Protein AF-A0A7X7QMJ2-F1 (afdb_monomer_lite)

pLDDT: mean 86.1, std 16.19, range [27.64, 98.38]

Radius of gyration: 21.45 Å; chains: 1; bounding box: 55×34×64 Å

Secondary structure (DSSP, 8-state):
---HHHHGGGGG--SS--HHHHHHHHHHHHHHHHHHHHHHHHHHHHS-SPPP-TT----HHHHHHHHHHS-HHHHHHHHHHHHHHHSSSGGGS-HHHHTTSS---TT-----SSHHHHHTTS-TTTTT-----GGGHHHHHHHHHS---TT-SSS--HHHHHHHHHHHHHHHTTSS--EEEETT-TTSHHHHHHHHHHHHHHTS--EEEEEES-HHHHHHHHHT--TT-TTTHHHHHHHHHHSPPEEEEE--TTS-----SS-EEEEE--S-BTSTTB-SHHHHHHHHHHHHHHEEEEEEEEEE--S-GGGHHHHHHHHHHHHHTT-EEEEETTEEEEE-

Foldseek 3Di:
DPPCPPFVVLLPDDLDDDPVLVVVLVVLQVVQQVQVVVLVVVLPVPVDDDDDDAPDDCDPVNLVSQCVRPNLLVLLQSQLVSCCSRPPHNLQQAVLSVVNPPDPQQQDPPNQSGLSSVLNQAFPVCHPDRHDDPVCNLLVRLCSNDTPAPDPAPPPCVVVLVVLLVLLLVCLPVPDAAEEEEQDQQLNRHQLVSQLSSCVSNVHGHAAEYEHQRSSSLSNNQVLDNSRCPPRSVSSVVSNVNGDDYHYGNDQLLDGPDPAFQNHQEYEYEQPQQHSNQQDPSSLLSNLVSVNRRHHQNGKYKYAYPRCPVRLVRLVVSQVSLVVVVWDWDDGSGIIITHD

Sequence (340 aa):
MVNRTHTMQLCQCDLTASAGRDAAVAAILDGHNRRWGARLDGFRAYAGAPWWSPGLIVTPELRGRYECWLPVAEFCADLARLGRAFLPAPSWVPRRLRSGAGEPSAGSSAAPLSLPDLWARLPTCLAARVAFGEADLPALFAALADPPRFGTDSARYEAQRAALAALCRGAAGRGRRLTLVDLACGVGLGTYEAAVTAAAAIGAPPRVLGLTLEPLEAWMASRCCLPHDPGREPRLRRLAAQAPPVDFLAADVRHLPLALANAVDVILCNGLVGGDHLRRQDDLAAVLREARRLLVPGGALLVANRFHDGCRAAVERFADLARSAGWHVDGTWHDLRLTP

Structure (mmCIF, N/CA/C/O backbone):
data_AF-A0A7X7QMJ2-F1
#
_entry.id   AF-A0A7X7QMJ2-F1
#
loop_
_atom_site.group_PDB
_atom_site.id
_atom_site.type_symbol
_atom_site.label_atom_id
_atom_site.label_alt_id
_atom_site.label_comp_id
_atom_site.label_asym_id
_atom_site.label_entity_id
_atom_site.label_seq_id
_atom_site.pdbx_PDB_ins_code
_atom_site.Cartn_x
_atom_site.Cartn_y
_atom_site.Cartn_z
_atom_site.occupancy
_atom_site.B_iso_or_equiv
_atom_site.auth_seq_id
_atom_site.auth_comp_id
_atom_site.auth_asym_id
_atom_site.auth_atom_id
_atom_site.pdbx_PDB_model_num
ATOM 1 N N . MET A 1 1 ? -5.366 -16.615 21.624 1.00 29.95 1 MET A N 1
ATOM 2 C CA . MET A 1 1 ? -3.899 -16.491 21.471 1.00 29.95 1 MET A CA 1
ATOM 3 C C . MET A 1 1 ? -3.566 -16.783 20.019 1.00 29.95 1 MET A C 1
ATOM 5 O O . MET A 1 1 ? -3.887 -17.865 19.556 1.00 29.95 1 MET A O 1
ATOM 9 N N . VAL A 1 2 ? -3.028 -15.810 19.279 1.00 34.31 2 VAL A N 1
ATOM 10 C CA . VAL A 1 2 ? -2.518 -16.050 17.916 1.00 34.31 2 VAL A CA 1
ATOM 11 C C . VAL A 1 2 ? -1.278 -16.930 18.048 1.00 34.31 2 VAL A C 1
ATOM 13 O O . VAL A 1 2 ? -0.472 -16.689 18.947 1.00 34.31 2 VAL A O 1
ATOM 16 N N . ASN A 1 3 ? -1.142 -17.944 17.196 1.00 27.64 3 ASN A N 1
ATOM 17 C CA . ASN A 1 3 ? 0.043 -18.794 17.137 1.00 27.64 3 ASN A CA 1
ATOM 18 C C . ASN A 1 3 ? 1.240 -17.911 16.723 1.00 27.64 3 ASN A C 1
ATOM 20 O O . ASN A 1 3 ? 1.450 -17.628 15.545 1.00 27.64 3 ASN A O 1
ATOM 24 N N . ARG A 1 4 ? 1.945 -17.355 17.718 1.00 34.19 4 ARG A N 1
ATOM 25 C CA . ARG A 1 4 ? 2.967 -16.301 17.564 1.00 34.19 4 ARG A CA 1
ATOM 26 C C . ARG A 1 4 ? 4.178 -16.749 16.740 1.00 34.19 4 ARG A C 1
ATOM 28 O O . ARG A 1 4 ? 4.947 -15.907 16.296 1.00 34.19 4 ARG A O 1
ATOM 35 N N . THR A 1 5 ? 4.348 -18.046 16.520 1.00 34.28 5 THR A N 1
ATOM 36 C CA . THR A 1 5 ? 5.612 -18.644 16.083 1.00 34.28 5 THR A CA 1
ATOM 37 C C . THR A 1 5 ? 5.852 -18.664 14.578 1.00 34.28 5 THR A C 1
ATOM 39 O O . THR A 1 5 ? 6.988 -18.883 14.193 1.00 34.28 5 THR A O 1
ATOM 42 N N . HIS A 1 6 ? 4.860 -18.427 13.712 1.00 34.38 6 HIS A N 1
ATOM 43 C CA . HIS A 1 6 ? 5.107 -18.384 12.254 1.00 34.38 6 HIS A CA 1
ATOM 44 C C . HIS A 1 6 ? 4.829 -17.022 11.617 1.00 34.38 6 HIS A C 1
ATOM 46 O O . HIS A 1 6 ? 5.536 -16.625 10.697 1.00 34.38 6 HIS A O 1
ATOM 52 N N . THR A 1 7 ? 3.867 -16.254 12.133 1.00 37.03 7 THR A N 1
ATOM 53 C CA . THR A 1 7 ? 3.484 -14.980 11.506 1.00 37.03 7 THR A CA 1
ATOM 54 C C . THR A 1 7 ? 4.297 -13.784 12.018 1.00 37.03 7 THR A C 1
ATOM 56 O O . THR A 1 7 ? 4.591 -12.881 11.241 1.00 37.03 7 THR A O 1
ATOM 59 N N . MET A 1 8 ? 4.732 -13.776 13.290 1.00 37.22 8 MET A N 1
ATOM 60 C CA . MET A 1 8 ? 5.600 -12.698 13.808 1.00 37.22 8 MET A CA 1
ATOM 61 C C . MET A 1 8 ? 7.064 -12.835 13.375 1.00 37.22 8 MET A C 1
ATOM 63 O O . MET A 1 8 ? 7.781 -11.838 13.342 1.00 37.22 8 MET A O 1
ATOM 67 N N . GLN A 1 9 ? 7.505 -14.041 13.005 1.00 39.59 9 GLN A N 1
ATOM 68 C CA . GLN A 1 9 ? 8.890 -14.287 12.593 1.00 39.59 9 GLN A CA 1
ATOM 69 C C . GLN A 1 9 ? 9.249 -13.575 11.273 1.00 39.59 9 GLN A C 1
ATOM 71 O O . GLN A 1 9 ? 10.412 -13.276 11.029 1.00 39.59 9 GLN A O 1
ATOM 76 N N . LEU A 1 10 ? 8.249 -13.226 10.454 1.00 44.97 10 LEU A N 1
ATOM 77 C CA . LEU A 1 10 ? 8.438 -12.585 9.148 1.00 44.97 10 LEU A CA 1
ATOM 78 C C . LEU A 1 10 ? 8.818 -11.093 9.238 1.00 44.97 10 LEU A C 1
ATOM 80 O O . LEU A 1 10 ? 9.506 -10.595 8.354 1.00 44.97 10 LEU A O 1
ATOM 84 N N . CYS A 1 11 ? 8.433 -10.372 10.299 1.00 48.09 11 CYS A N 1
ATOM 85 C CA . CYS A 1 11 ? 8.725 -8.930 10.425 1.00 48.09 11 CYS A CA 1
ATOM 86 C C . CYS A 1 11 ? 10.125 -8.632 10.999 1.00 48.09 11 CYS A C 1
ATOM 88 O O . CYS A 1 11 ? 10.571 -7.484 11.009 1.00 48.09 11 CYS A O 1
ATOM 90 N N . GLN A 1 12 ? 10.837 -9.659 11.473 1.00 48.22 12 GLN A N 1
ATOM 91 C CA . GLN A 1 12 ? 12.181 -9.524 12.044 1.00 48.22 12 GLN A CA 1
ATOM 92 C C . GLN A 1 12 ? 13.305 -9.794 11.038 1.00 48.22 12 GLN A C 1
ATOM 94 O O . GLN A 1 12 ? 14.458 -9.542 11.365 1.00 48.22 12 GLN A O 1
ATOM 99 N N . CYS A 1 13 ? 13.006 -10.239 9.813 1.00 56.41 13 CYS A N 1
ATOM 100 C CA . CYS A 1 13 ? 14.036 -10.409 8.791 1.00 56.41 13 CYS A CA 1
ATOM 101 C C . CYS A 1 13 ? 14.656 -9.054 8.423 1.00 56.41 13 CYS A C 1
ATOM 103 O O . CYS A 1 13 ? 13.966 -8.160 7.925 1.00 56.41 13 CYS A O 1
ATOM 105 N N . ASP A 1 14 ? 15.958 -8.903 8.651 1.00 65.38 14 ASP A N 1
ATOM 106 C CA . ASP A 1 14 ? 16.719 -7.860 7.978 1.00 65.38 14 ASP A CA 1
ATOM 107 C C . ASP A 1 14 ? 16.865 -8.246 6.504 1.00 65.38 14 ASP A C 1
ATOM 109 O O . ASP A 1 14 ? 17.200 -9.383 6.171 1.00 65.38 14 ASP A O 1
ATOM 113 N N . LEU A 1 15 ? 16.617 -7.292 5.602 1.00 68.88 15 LEU A N 1
ATOM 114 C CA . LEU A 1 15 ? 16.931 -7.449 4.175 1.00 68.88 15 LEU A CA 1
ATOM 115 C C . LEU A 1 15 ? 18.454 -7.432 3.919 1.00 68.88 15 LEU A C 1
ATOM 117 O O . LEU A 1 15 ? 18.885 -7.411 2.769 1.00 68.88 15 LEU A O 1
ATOM 121 N N . THR A 1 16 ? 19.271 -7.435 4.978 1.00 55.97 16 THR A N 1
ATOM 122 C CA . THR A 1 16 ? 20.725 -7.541 4.908 1.00 55.97 16 THR A CA 1
ATOM 123 C C . THR A 1 16 ? 21.145 -9.012 4.883 1.00 55.97 16 THR A C 1
ATOM 125 O O . THR A 1 16 ? 20.926 -9.743 5.844 1.00 55.97 16 THR A O 1
ATOM 128 N N . ALA A 1 17 ? 21.706 -9.395 3.736 1.00 49.88 17 ALA A N 1
ATOM 129 C CA . ALA A 1 17 ? 22.586 -10.517 3.408 1.00 49.88 17 ALA A CA 1
ATOM 130 C C . ALA A 1 17 ? 22.824 -11.646 4.438 1.00 49.88 17 ALA A C 1
ATOM 132 O O . ALA A 1 17 ? 23.231 -11.436 5.580 1.00 49.88 17 ALA A O 1
ATOM 133 N N . SER A 1 18 ? 22.695 -12.883 3.950 1.00 51.91 18 SER A N 1
ATOM 134 C CA . SER A 1 18 ? 23.223 -14.093 4.588 1.00 51.91 18 SER A CA 1
ATOM 135 C C . SER A 1 18 ? 24.187 -14.743 3.596 1.00 51.91 18 SER A C 1
ATOM 137 O O . SER A 1 18 ? 23.748 -15.062 2.492 1.00 51.91 18 SER A O 1
ATOM 139 N N . ALA A 1 19 ? 25.434 -15.011 3.992 1.00 50.09 19 ALA A N 1
ATOM 140 C CA . ALA A 1 19 ? 26.573 -15.295 3.100 1.00 50.09 19 ALA A CA 1
ATOM 141 C C . ALA A 1 19 ? 26.330 -16.250 1.900 1.00 50.09 19 ALA A C 1
ATOM 143 O O . ALA A 1 19 ? 26.916 -16.064 0.838 1.00 50.09 19 ALA A O 1
ATOM 144 N N . GLY A 1 20 ? 25.473 -17.275 2.022 1.00 56.75 20 GLY A N 1
ATOM 145 C CA . GLY A 1 20 ? 25.148 -18.197 0.915 1.00 56.75 20 GLY A CA 1
ATOM 146 C C . GLY A 1 20 ? 24.066 -17.701 -0.059 1.00 56.75 20 GLY A C 1
ATOM 147 O O . GLY A 1 20 ? 24.037 -18.105 -1.220 1.00 56.75 20 GLY A O 1
ATOM 148 N N . ARG A 1 21 ? 23.179 -16.810 0.395 1.00 68.00 21 ARG A N 1
ATOM 149 C CA . ARG A 1 21 ? 22.173 -16.128 -0.437 1.00 68.00 21 ARG A CA 1
ATOM 150 C C . ARG A 1 21 ? 22.840 -15.109 -1.363 1.00 68.00 21 ARG A C 1
ATOM 152 O O . ARG A 1 21 ? 22.380 -14.912 -2.485 1.00 68.00 21 ARG A O 1
ATOM 159 N N . ASP A 1 22 ? 23.952 -14.538 -0.918 1.00 79.75 22 ASP A N 1
ATOM 160 C CA . ASP A 1 22 ? 24.592 -13.396 -1.565 1.00 79.75 22 ASP A CA 1
ATOM 161 C C . ASP A 1 22 ? 25.198 -13.774 -2.927 1.00 79.75 22 ASP A C 1
ATOM 163 O O . ASP A 1 22 ? 24.930 -13.105 -3.919 1.00 79.75 22 ASP A O 1
ATOM 167 N N . ALA A 1 23 ? 25.881 -14.921 -3.043 1.00 85.56 23 ALA A N 1
ATOM 168 C CA . ALA A 1 23 ? 26.455 -15.369 -4.321 1.00 85.56 23 ALA A CA 1
ATOM 169 C C . ALA A 1 23 ? 25.391 -15.693 -5.393 1.00 85.56 23 ALA A C 1
ATOM 171 O O . ALA A 1 23 ? 25.576 -15.405 -6.578 1.00 85.56 23 ALA A O 1
ATOM 172 N N . ALA A 1 24 ? 24.261 -16.286 -4.991 1.00 88.75 24 ALA A N 1
ATOM 173 C CA . ALA A 1 24 ? 23.164 -16.591 -5.910 1.00 88.75 24 ALA A CA 1
ATOM 174 C C . ALA A 1 24 ? 22.447 -15.316 -6.381 1.00 88.75 24 ALA A C 1
ATOM 176 O O . ALA A 1 24 ? 22.107 -15.198 -7.561 1.00 88.75 24 ALA A O 1
ATOM 177 N N . VAL A 1 25 ? 22.240 -14.357 -5.471 1.00 92.25 25 VAL A N 1
ATOM 178 C CA . VAL A 1 25 ? 21.696 -13.035 -5.801 1.00 92.25 25 VAL A CA 1
ATOM 179 C C . VAL A 1 25 ? 22.634 -12.300 -6.757 1.00 92.25 25 VAL A C 1
ATOM 181 O O . VAL A 1 25 ? 22.162 -11.848 -7.801 1.00 92.25 25 VAL A O 1
ATOM 184 N N . ALA A 1 26 ? 23.939 -12.268 -6.470 1.00 93.50 26 ALA A N 1
ATOM 185 C CA . ALA A 1 26 ? 24.954 -11.639 -7.313 1.00 93.50 26 ALA A CA 1
ATOM 186 C C . ALA A 1 26 ? 24.935 -12.192 -8.746 1.00 93.50 26 ALA A C 1
ATOM 188 O O . ALA A 1 26 ? 24.825 -11.438 -9.709 1.00 93.50 26 ALA A O 1
ATOM 189 N N . ALA A 1 27 ? 24.926 -13.520 -8.913 1.00 94.94 27 ALA A N 1
ATOM 190 C CA . ALA A 1 27 ? 24.904 -14.143 -10.237 1.00 94.94 27 ALA A CA 1
ATOM 191 C C . ALA A 1 27 ? 23.629 -13.815 -11.044 1.00 94.94 27 ALA A C 1
ATOM 193 O O . ALA A 1 27 ? 23.691 -13.601 -12.260 1.00 94.94 27 ALA A O 1
ATOM 194 N N . ILE A 1 28 ? 22.462 -13.773 -10.386 1.00 96.19 28 ILE A N 1
ATOM 195 C CA . ILE A 1 28 ? 21.194 -13.397 -11.034 1.00 96.19 28 ILE A CA 1
ATOM 196 C C . ILE A 1 28 ? 21.208 -11.912 -11.411 1.00 96.19 28 ILE A C 1
ATOM 198 O O . ILE A 1 28 ? 20.783 -11.566 -12.516 1.00 96.19 28 ILE A O 1
ATOM 202 N N . LEU A 1 29 ? 21.709 -11.053 -10.522 1.00 96.62 29 LEU A N 1
ATOM 203 C CA . LEU A 1 29 ? 21.828 -9.615 -10.742 1.00 96.62 29 LEU A CA 1
ATOM 204 C C . LEU A 1 29 ? 22.768 -9.302 -11.911 1.00 96.62 29 LEU A C 1
ATOM 206 O O . LEU A 1 29 ? 22.399 -8.553 -12.812 1.00 96.62 29 LEU A O 1
ATOM 210 N N . ASP A 1 30 ? 23.930 -9.945 -11.961 1.00 97.44 30 ASP A N 1
ATOM 211 C CA . ASP A 1 30 ? 24.887 -9.826 -13.060 1.00 97.44 30 ASP A CA 1
ATOM 212 C C . ASP A 1 30 ? 24.279 -10.245 -14.402 1.00 97.44 30 ASP A C 1
ATOM 214 O O . ASP A 1 30 ? 24.452 -9.570 -15.422 1.00 97.44 30 ASP A O 1
ATOM 218 N N . GLY A 1 31 ? 23.541 -11.359 -14.413 1.00 97.88 31 GLY A N 1
ATOM 219 C CA . GLY A 1 31 ? 22.818 -11.824 -15.593 1.00 97.88 31 GLY A CA 1
ATOM 220 C C . GLY A 1 31 ? 21.765 -10.819 -16.067 1.00 97.88 31 GLY A C 1
ATOM 221 O O . GLY A 1 31 ? 21.700 -10.521 -17.262 1.00 97.88 31 GLY A O 1
ATOM 222 N N . HIS A 1 32 ? 20.983 -10.265 -15.134 1.00 97.81 32 HIS A N 1
ATOM 223 C CA . HIS A 1 32 ? 20.005 -9.211 -15.408 1.00 97.81 32 HIS A CA 1
ATOM 224 C C . HIS A 1 32 ? 20.684 -7.969 -16.004 1.00 97.81 32 HIS A C 1
ATOM 226 O O . HIS A 1 32 ? 20.328 -7.545 -17.105 1.00 97.81 32 HIS A O 1
ATOM 232 N N . ASN A 1 33 ? 21.704 -7.439 -15.326 1.00 98.38 33 ASN A N 1
ATOM 233 C CA . ASN A 1 33 ? 22.408 -6.221 -15.716 1.00 98.38 33 ASN A CA 1
ATOM 234 C C . ASN A 1 33 ? 23.041 -6.339 -17.106 1.00 98.38 33 ASN A C 1
ATOM 236 O O . ASN A 1 33 ? 22.880 -5.437 -17.926 1.00 98.38 33 ASN A O 1
ATOM 240 N N . ARG A 1 34 ? 23.713 -7.461 -17.412 1.00 98.25 34 ARG A N 1
ATOM 241 C CA . ARG A 1 34 ? 24.307 -7.682 -18.743 1.00 98.25 34 ARG A CA 1
ATOM 242 C C . ARG A 1 34 ? 23.251 -7.713 -19.843 1.00 98.25 34 ARG A C 1
ATOM 244 O O . ARG A 1 34 ? 23.406 -7.037 -20.858 1.00 98.25 34 ARG A O 1
ATOM 251 N N . ARG A 1 35 ? 22.175 -8.485 -19.649 1.00 97.75 35 ARG A N 1
ATOM 252 C CA . ARG A 1 35 ? 21.100 -8.628 -20.643 1.00 97.75 35 ARG A CA 1
ATOM 253 C C . ARG A 1 35 ? 20.435 -7.287 -20.927 1.00 97.75 35 ARG A C 1
ATOM 255 O O . ARG A 1 35 ? 20.271 -6.912 -22.086 1.00 97.75 35 ARG A O 1
ATOM 262 N N . TRP A 1 36 ? 20.025 -6.585 -19.877 1.00 98.19 36 TRP A N 1
ATOM 263 C CA . TRP A 1 36 ? 19.239 -5.369 -20.028 1.00 98.19 36 TRP A CA 1
ATOM 264 C C . TRP A 1 36 ? 20.080 -4.148 -20.381 1.00 98.19 36 TRP A C 1
ATOM 266 O O . TRP A 1 36 ? 19.607 -3.316 -21.151 1.00 98.19 36 TRP A O 1
ATOM 276 N N . GLY A 1 37 ? 21.334 -4.083 -19.923 1.00 97.81 37 GLY A N 1
ATOM 277 C CA . GLY A 1 37 ? 22.308 -3.098 -20.393 1.00 97.81 37 GLY A CA 1
ATOM 278 C C . GLY A 1 37 ? 22.502 -3.189 -21.906 1.00 97.81 37 GLY A C 1
ATOM 279 O O . GLY A 1 37 ? 22.238 -2.219 -22.611 1.00 97.81 37 GLY A O 1
ATOM 280 N N . ALA A 1 38 ? 22.808 -4.385 -22.425 1.00 97.69 38 ALA A N 1
ATOM 281 C CA . ALA A 1 38 ? 22.981 -4.597 -23.864 1.00 97.69 38 ALA A CA 1
ATOM 282 C C . ALA A 1 38 ? 21.723 -4.238 -24.681 1.00 97.69 38 ALA A C 1
ATOM 284 O O . ALA A 1 38 ? 21.823 -3.652 -25.760 1.00 97.69 38 ALA A O 1
ATOM 285 N N . ARG A 1 39 ? 20.523 -4.549 -24.167 1.00 97.62 39 ARG A N 1
ATOM 286 C CA . ARG A 1 39 ? 19.260 -4.159 -24.816 1.00 97.62 39 ARG A CA 1
ATOM 287 C C . ARG A 1 39 ? 19.039 -2.649 -24.816 1.00 97.62 39 ARG A C 1
ATOM 289 O O . ARG A 1 39 ? 18.587 -2.114 -25.824 1.00 97.62 39 ARG A O 1
ATOM 296 N N . LEU A 1 40 ? 19.342 -1.963 -23.713 1.00 96.38 40 LEU A N 1
ATOM 297 C CA . LEU A 1 40 ? 19.203 -0.509 -23.627 1.00 96.38 40 LEU A CA 1
ATOM 298 C C . LEU A 1 40 ? 20.202 0.205 -24.543 1.00 96.38 40 LEU A C 1
ATOM 300 O O . LEU A 1 40 ? 19.830 1.184 -25.189 1.00 96.38 40 LEU A O 1
ATOM 304 N N . ASP A 1 41 ? 21.429 -0.302 -24.643 1.00 95.94 41 ASP A N 1
ATOM 305 C CA . ASP A 1 41 ? 22.439 0.216 -25.567 1.00 95.94 41 ASP A CA 1
ATOM 306 C C . ASP A 1 41 ? 21.997 0.031 -27.024 1.00 95.94 41 ASP A C 1
ATOM 308 O O . ASP A 1 41 ? 22.024 0.985 -27.802 1.00 95.94 41 ASP A O 1
ATOM 312 N N . GLY A 1 42 ? 21.480 -1.154 -27.374 1.00 96.25 42 GLY A N 1
ATOM 313 C CA . GLY A 1 42 ? 20.878 -1.406 -28.685 1.00 96.25 42 GLY A CA 1
ATOM 314 C C . GLY A 1 42 ? 19.701 -0.471 -28.980 1.00 96.25 42 GLY A C 1
ATOM 315 O O . GLY A 1 42 ? 19.663 0.175 -30.025 1.00 96.25 42 GLY A O 1
ATOM 316 N N . PHE A 1 43 ? 18.774 -0.315 -28.033 1.00 95.81 43 PHE A N 1
ATOM 317 C CA . PHE A 1 43 ? 17.657 0.620 -28.166 1.00 95.81 43 PHE A CA 1
ATOM 318 C C . PHE A 1 43 ? 18.143 2.050 -28.445 1.00 95.81 43 PHE A C 1
ATOM 320 O O . PHE A 1 43 ? 17.664 2.699 -29.373 1.00 95.81 43 PHE A O 1
ATOM 327 N N . ARG A 1 44 ? 19.125 2.544 -27.684 1.00 94.56 44 ARG A N 1
ATOM 328 C CA . ARG A 1 44 ? 19.665 3.901 -27.859 1.00 94.56 44 ARG A CA 1
ATOM 329 C C . ARG A 1 44 ? 20.378 4.085 -29.196 1.00 94.56 44 ARG A C 1
ATOM 331 O O . ARG A 1 44 ? 20.247 5.155 -29.785 1.00 94.56 44 ARG A O 1
ATOM 338 N N . ALA A 1 45 ? 21.087 3.064 -29.672 1.00 94.94 45 ALA A N 1
ATOM 339 C CA . ALA A 1 45 ? 21.809 3.108 -30.939 1.00 94.94 45 ALA A CA 1
ATOM 340 C C . ALA A 1 45 ? 20.876 3.113 -32.161 1.00 94.94 45 ALA A C 1
ATOM 342 O O . ALA A 1 45 ? 21.162 3.803 -33.137 1.00 94.94 45 ALA A O 1
ATOM 343 N N . TYR A 1 46 ? 19.763 2.371 -32.113 1.00 95.12 46 TYR A N 1
ATOM 344 C CA . TYR A 1 46 ? 18.967 2.078 -33.314 1.00 95.12 46 TYR A CA 1
ATOM 345 C C . TYR A 1 46 ? 17.536 2.627 -33.299 1.00 95.12 46 TYR A C 1
ATOM 347 O O . TYR A 1 46 ? 16.974 2.877 -34.363 1.00 95.12 46 TYR A O 1
ATOM 355 N N . ALA A 1 47 ? 16.918 2.825 -32.132 1.00 90.62 47 ALA A N 1
ATOM 356 C CA . ALA A 1 47 ? 15.510 3.226 -32.047 1.00 90.62 47 ALA A CA 1
ATOM 357 C C . ALA A 1 47 ? 15.300 4.753 -32.120 1.00 90.62 47 ALA A C 1
ATOM 359 O O . ALA A 1 47 ? 14.184 5.215 -32.376 1.00 90.6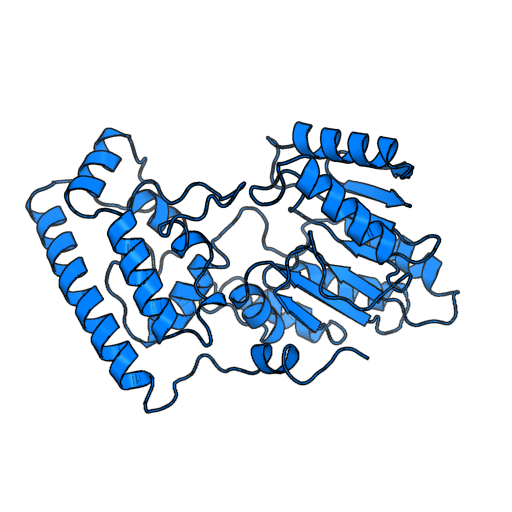2 47 ALA A O 1
ATOM 360 N N . GLY A 1 48 ? 16.363 5.538 -31.906 1.00 86.12 48 GLY A N 1
ATOM 361 C CA . GLY A 1 48 ? 16.335 7.002 -31.937 1.00 86.12 48 GLY A CA 1
ATOM 362 C C . GLY A 1 48 ? 15.528 7.649 -30.800 1.00 86.12 48 GLY A C 1
ATOM 363 O O . GLY A 1 48 ? 14.811 6.992 -30.045 1.00 86.12 48 GLY A O 1
ATOM 364 N N . ALA A 1 49 ? 15.653 8.970 -30.673 1.00 89.62 49 ALA A N 1
ATOM 365 C CA . ALA A 1 49 ? 14.912 9.782 -29.706 1.00 89.62 49 ALA A CA 1
ATOM 366 C C . ALA A 1 49 ? 13.376 9.765 -29.966 1.00 89.62 49 ALA A C 1
ATOM 368 O O . ALA A 1 49 ? 12.944 9.476 -31.091 1.00 89.62 49 ALA A O 1
ATOM 369 N N . PRO A 1 50 ? 12.531 10.094 -28.962 1.00 92.12 50 PRO A N 1
ATOM 370 C CA . PRO A 1 50 ? 12.887 10.517 -27.605 1.00 92.12 50 PRO A CA 1
ATOM 371 C C . PRO A 1 50 ? 13.231 9.346 -26.678 1.00 92.12 50 PRO A C 1
ATOM 373 O O . PRO A 1 50 ? 12.594 8.294 -26.707 1.00 92.12 50 PRO A O 1
ATOM 376 N N . TRP A 1 51 ? 14.224 9.559 -25.816 1.00 92.94 51 TRP A N 1
ATOM 377 C CA . TRP A 1 51 ? 14.496 8.672 -24.687 1.00 92.94 51 TRP A CA 1
ATOM 378 C C . TRP A 1 51 ? 13.687 9.108 -23.472 1.00 92.94 51 TRP A C 1
ATOM 380 O O . TRP A 1 51 ? 13.325 10.277 -23.344 1.00 92.94 51 TRP A O 1
ATOM 390 N N . TRP A 1 52 ? 13.435 8.163 -22.572 1.00 93.94 52 TRP A N 1
ATOM 391 C CA . TRP A 1 52 ? 12.704 8.428 -21.346 1.00 93.94 52 TRP A CA 1
ATOM 392 C C . TRP A 1 52 ? 13.340 9.562 -20.544 1.00 93.94 52 TRP A C 1
ATOM 394 O O . TRP A 1 52 ? 14.545 9.568 -20.286 1.00 93.94 52 TRP A O 1
ATOM 404 N N . SER A 1 53 ? 12.488 10.480 -20.108 1.00 92.12 53 SER A N 1
ATOM 405 C CA . SER A 1 53 ? 12.778 11.519 -19.132 1.00 92.12 53 SER A CA 1
ATOM 406 C C . SER A 1 53 ? 11.505 11.815 -18.329 1.00 92.12 53 SER A C 1
ATOM 408 O O . SER A 1 53 ? 10.396 11.508 -18.792 1.00 92.12 53 SER A O 1
ATOM 410 N N . PRO A 1 54 ? 11.619 12.406 -17.125 1.00 89.19 54 PRO A N 1
ATOM 411 C CA . PRO A 1 54 ? 10.450 12.862 -16.384 1.00 89.19 54 PRO A CA 1
ATOM 412 C C . PRO A 1 54 ? 9.593 13.812 -17.234 1.00 89.19 54 PRO A C 1
ATOM 414 O O . PRO A 1 54 ? 10.105 14.771 -17.807 1.00 89.19 54 PRO A O 1
ATOM 417 N N . GLY A 1 55 ? 8.288 13.542 -17.314 1.00 87.25 55 GLY A N 1
ATOM 418 C CA . GLY A 1 55 ? 7.338 14.340 -18.099 1.00 87.25 55 GLY A CA 1
ATOM 419 C C . GLY A 1 55 ? 7.182 13.923 -19.567 1.00 87.25 55 GLY A C 1
ATOM 420 O O . GLY A 1 55 ? 6.342 14.494 -20.260 1.00 87.25 55 GLY A O 1
ATOM 421 N N . LEU A 1 56 ? 7.927 12.919 -20.048 1.00 91.06 56 LEU A N 1
ATOM 422 C CA . LEU A 1 56 ? 7.737 12.380 -21.395 1.00 91.06 56 LEU A CA 1
ATOM 423 C C . LEU A 1 56 ? 6.321 11.804 -21.569 1.00 91.06 56 LEU A C 1
ATOM 425 O O . LEU A 1 56 ? 5.901 10.908 -20.836 1.00 91.06 56 LEU A O 1
ATOM 429 N N . ILE A 1 57 ? 5.606 12.279 -22.589 1.00 91.94 57 ILE A N 1
ATOM 430 C CA . ILE A 1 57 ? 4.296 11.750 -22.979 1.00 91.94 57 ILE A CA 1
ATOM 431 C C . ILE A 1 57 ? 4.511 10.444 -23.753 1.00 91.94 57 ILE A C 1
ATOM 433 O O . ILE A 1 57 ? 5.033 10.444 -24.868 1.00 91.94 57 ILE A O 1
ATOM 437 N N . VAL A 1 58 ? 4.102 9.318 -23.165 1.00 90.75 58 VAL A N 1
ATOM 438 C CA . VAL A 1 58 ? 4.264 7.984 -23.766 1.00 90.75 58 VAL A CA 1
ATOM 439 C C . VAL A 1 58 ? 3.080 7.661 -24.686 1.00 90.75 58 VAL A C 1
ATOM 441 O O . VAL A 1 58 ? 2.048 7.149 -24.239 1.00 90.75 58 VAL A O 1
ATOM 444 N N . THR A 1 59 ? 3.228 7.955 -25.982 1.00 94.06 59 THR A N 1
ATOM 445 C CA . THR A 1 59 ? 2.232 7.605 -27.014 1.00 94.06 59 THR A CA 1
ATOM 446 C C . THR A 1 59 ? 2.209 6.093 -27.296 1.00 94.06 59 THR A C 1
ATOM 448 O O . THR A 1 59 ? 3.165 5.392 -26.945 1.00 94.06 59 THR A O 1
ATOM 451 N N . PRO A 1 60 ? 1.149 5.547 -27.926 1.00 93.88 60 PRO A N 1
ATOM 452 C CA . PRO A 1 60 ? 1.114 4.143 -28.348 1.00 93.88 60 PRO A CA 1
ATOM 453 C C . PRO A 1 60 ? 2.292 3.733 -29.245 1.00 93.88 60 PRO A C 1
ATOM 455 O O . PRO A 1 60 ? 2.840 2.647 -29.076 1.00 93.88 60 PRO A O 1
ATOM 458 N N . GLU A 1 61 ? 2.732 4.607 -30.148 1.00 94.62 61 GLU A N 1
ATOM 459 C CA . GLU A 1 61 ? 3.845 4.352 -31.070 1.00 94.62 61 GLU A CA 1
ATOM 460 C C . GLU A 1 61 ? 5.174 4.303 -30.317 1.00 94.62 61 GLU A C 1
ATOM 462 O O . GLU A 1 61 ? 5.988 3.402 -30.532 1.00 94.62 61 GLU A O 1
ATOM 467 N N . LEU A 1 62 ? 5.383 5.248 -29.393 1.00 93.94 62 LEU A N 1
ATOM 468 C CA . LEU A 1 62 ? 6.568 5.253 -28.543 1.00 93.94 62 LEU A CA 1
ATOM 469 C C . LEU A 1 62 ? 6.592 4.015 -27.645 1.00 93.94 62 LEU A C 1
ATOM 471 O O . LEU A 1 62 ? 7.633 3.376 -27.507 1.00 93.94 62 LEU A O 1
ATOM 475 N N . ARG A 1 63 ? 5.436 3.632 -27.096 1.00 94.75 63 ARG A N 1
ATOM 476 C CA . ARG A 1 63 ? 5.270 2.397 -26.328 1.00 94.75 63 ARG A CA 1
ATOM 477 C C . ARG A 1 63 ? 5.670 1.172 -27.148 1.00 94.75 63 ARG A C 1
ATOM 479 O O . ARG A 1 63 ? 6.495 0.391 -26.690 1.00 94.75 63 ARG A O 1
ATOM 486 N N . GLY A 1 64 ? 5.145 1.041 -28.368 1.00 94.50 64 GLY A N 1
ATOM 487 C CA . GLY A 1 64 ? 5.486 -0.056 -29.276 1.00 94.50 64 GLY A CA 1
ATOM 488 C C . GLY A 1 64 ? 6.983 -0.113 -29.579 1.00 94.50 64 GLY A C 1
ATOM 489 O O . GLY A 1 64 ? 7.584 -1.181 -29.522 1.00 94.50 64 GLY A O 1
ATOM 490 N N . ARG A 1 65 ? 7.616 1.046 -29.797 1.00 94.81 65 ARG A N 1
ATOM 491 C CA . ARG A 1 65 ? 9.067 1.132 -29.999 1.00 94.81 65 ARG A CA 1
ATOM 492 C C . ARG A 1 65 ? 9.847 0.627 -28.787 1.00 94.81 65 ARG A C 1
ATOM 494 O O . ARG A 1 65 ? 10.797 -0.127 -28.965 1.00 94.81 65 ARG A O 1
ATOM 501 N N . TYR A 1 66 ? 9.464 1.028 -27.576 1.00 96.31 66 TYR A N 1
ATOM 502 C CA . TYR A 1 66 ? 10.077 0.507 -26.355 1.00 96.31 66 TYR A CA 1
ATOM 503 C C . TYR A 1 66 ? 9.887 -1.004 -26.244 1.00 96.31 66 TYR A C 1
ATOM 505 O O . TYR A 1 66 ? 10.867 -1.706 -26.039 1.00 96.31 66 TYR A O 1
ATOM 513 N N . GLU A 1 67 ? 8.680 -1.517 -26.461 1.00 95.50 67 GLU A N 1
ATOM 514 C CA . GLU A 1 67 ? 8.397 -2.950 -26.330 1.00 95.50 67 GLU A CA 1
ATOM 515 C C . GLU A 1 67 ? 9.149 -3.826 -27.344 1.00 95.50 67 GLU A C 1
ATOM 517 O O . GLU A 1 67 ? 9.521 -4.948 -27.010 1.00 95.50 67 GLU A O 1
ATOM 522 N N . CYS A 1 68 ? 9.459 -3.320 -28.544 1.00 95.31 68 CYS A N 1
ATOM 523 C CA . CYS A 1 68 ? 10.269 -4.058 -29.522 1.00 95.31 68 CYS A CA 1
ATOM 524 C C . CYS A 1 68 ? 11.699 -4.356 -29.039 1.00 95.31 68 CYS A C 1
ATOM 526 O O . CYS A 1 68 ? 12.282 -5.362 -29.436 1.00 95.31 68 CYS A O 1
ATOM 528 N N . TRP A 1 69 ? 12.279 -3.483 -28.212 1.00 95.94 69 TRP A N 1
ATOM 529 C CA . TRP A 1 69 ? 13.678 -3.588 -27.770 1.00 95.94 69 TRP A CA 1
ATOM 530 C C . TRP A 1 69 ? 13.807 -3.949 -26.291 1.00 95.94 69 TRP A C 1
ATOM 532 O O . TRP A 1 69 ? 14.760 -4.604 -25.862 1.00 95.94 69 TRP A O 1
ATOM 542 N N . LEU A 1 70 ? 12.847 -3.486 -25.503 1.00 96.75 70 LEU A N 1
ATOM 543 C CA . LEU A 1 70 ? 12.831 -3.489 -24.056 1.00 96.75 70 LEU A CA 1
ATOM 544 C C . LEU A 1 70 ? 11.476 -4.006 -23.534 1.00 96.75 70 LEU A C 1
ATOM 546 O O . LEU A 1 70 ? 10.779 -3.272 -22.833 1.00 96.75 70 LEU A O 1
ATOM 550 N N . PRO A 1 71 ? 11.098 -5.256 -23.860 1.00 95.88 71 PRO A N 1
ATOM 551 C CA . PRO A 1 71 ? 9.786 -5.800 -23.526 1.00 95.88 71 PRO A CA 1
ATOM 552 C C . PRO A 1 71 ? 9.567 -5.828 -22.011 1.00 95.88 71 PRO A C 1
ATOM 554 O O . PRO A 1 71 ? 10.243 -6.560 -21.278 1.00 95.88 71 PRO A O 1
ATOM 557 N N . VAL A 1 72 ? 8.603 -5.046 -21.525 1.00 94.69 72 VAL A N 1
ATOM 558 C CA . VAL A 1 72 ? 8.387 -4.847 -20.085 1.00 94.69 72 VAL A CA 1
ATOM 559 C C . VAL A 1 72 ? 8.029 -6.139 -19.360 1.00 94.69 72 VAL A C 1
ATOM 561 O O . VAL A 1 72 ? 8.447 -6.341 -18.222 1.00 94.69 72 VAL A O 1
ATOM 564 N N . ALA A 1 73 ? 7.308 -7.048 -20.019 1.00 92.56 73 ALA A N 1
ATOM 565 C CA . ALA A 1 73 ? 6.932 -8.332 -19.436 1.00 92.56 73 ALA A CA 1
ATOM 566 C C . ALA A 1 73 ? 8.169 -9.178 -19.089 1.00 92.56 73 ALA A C 1
ATOM 568 O O . ALA A 1 73 ? 8.245 -9.744 -17.996 1.00 92.56 73 ALA A O 1
ATOM 569 N N . GLU A 1 74 ? 9.170 -9.210 -19.975 1.00 95.38 74 GLU A N 1
ATOM 570 C CA . GLU A 1 74 ? 10.434 -9.905 -19.718 1.00 95.38 74 GLU A CA 1
ATOM 571 C C . GLU A 1 74 ? 11.237 -9.209 -18.615 1.00 95.38 74 GLU A C 1
ATOM 573 O O . GLU A 1 74 ? 11.825 -9.881 -17.769 1.00 95.38 74 GLU A O 1
ATOM 578 N N . PHE A 1 75 ? 11.241 -7.871 -18.590 1.00 96.00 75 PHE A N 1
ATOM 579 C CA . PHE A 1 75 ? 11.940 -7.111 -17.551 1.00 96.00 75 PHE A CA 1
ATOM 580 C C . PHE A 1 75 ? 11.341 -7.388 -16.174 1.00 96.00 75 PHE A C 1
ATOM 582 O O . PHE A 1 75 ? 12.057 -7.719 -15.228 1.00 96.00 75 PHE A O 1
ATOM 589 N N . CYS A 1 76 ? 10.014 -7.325 -16.066 1.00 94.31 76 CYS A N 1
ATOM 590 C CA . CYS A 1 76 ? 9.296 -7.641 -14.841 1.00 94.31 76 CYS A CA 1
ATOM 591 C C . CYS A 1 76 ? 9.499 -9.100 -14.412 1.00 94.31 76 CYS A C 1
ATOM 593 O O . CYS A 1 76 ? 9.634 -9.355 -13.216 1.00 94.31 76 CYS A O 1
ATOM 595 N N . ALA A 1 77 ? 9.562 -10.051 -15.350 1.00 93.56 77 ALA A N 1
ATOM 596 C CA . ALA A 1 77 ? 9.844 -11.453 -15.042 1.00 93.56 77 ALA A CA 1
ATOM 597 C C . ALA A 1 77 ? 11.263 -11.652 -14.479 1.00 93.56 77 ALA A C 1
ATOM 599 O O . ALA A 1 77 ? 11.436 -12.380 -13.494 1.00 93.56 77 ALA A O 1
ATOM 600 N N . ASP A 1 78 ? 12.263 -10.972 -15.047 1.00 95.50 78 ASP A N 1
ATOM 601 C CA . ASP A 1 78 ? 13.635 -10.997 -14.535 1.00 95.50 78 ASP A CA 1
ATOM 602 C C . ASP A 1 78 ? 13.725 -10.337 -13.150 1.00 95.50 78 ASP A C 1
ATOM 604 O O . ASP A 1 78 ? 14.337 -10.905 -12.243 1.00 95.50 78 ASP A O 1
ATOM 608 N N . LEU A 1 79 ? 13.050 -9.201 -12.933 1.00 95.50 79 LEU A N 1
ATOM 609 C CA . LEU A 1 79 ? 12.953 -8.583 -11.606 1.00 95.50 79 LEU A CA 1
ATOM 610 C C . LEU A 1 79 ? 12.236 -9.488 -10.597 1.00 95.50 79 LEU A C 1
ATOM 612 O O . LEU A 1 79 ? 12.642 -9.561 -9.440 1.00 95.50 79 LEU A O 1
ATOM 616 N N . ALA A 1 80 ? 11.197 -10.217 -11.011 1.00 94.88 80 ALA A N 1
ATOM 617 C CA . ALA A 1 80 ? 10.518 -11.183 -10.151 1.00 94.88 80 ALA A CA 1
ATOM 618 C C . ALA A 1 80 ? 11.449 -12.342 -9.770 1.00 94.88 80 ALA A C 1
ATOM 620 O O . ALA A 1 80 ? 11.427 -12.805 -8.630 1.00 94.88 80 ALA A O 1
ATOM 621 N N . ARG A 1 81 ? 12.279 -12.814 -10.711 1.00 94.88 81 ARG A N 1
ATOM 622 C CA . ARG A 1 81 ? 13.299 -13.839 -10.453 1.00 94.88 81 ARG A CA 1
ATOM 623 C C . ARG A 1 81 ? 14.346 -13.340 -9.464 1.00 94.88 81 ARG A C 1
ATOM 625 O O . ARG A 1 81 ? 14.644 -14.058 -8.513 1.00 94.88 81 ARG A O 1
ATOM 632 N N . LEU A 1 82 ? 14.853 -12.127 -9.661 1.00 95.12 82 LEU A N 1
ATOM 633 C CA . LEU A 1 82 ? 15.775 -11.481 -8.732 1.00 95.12 82 LEU A CA 1
ATOM 634 C C . LEU A 1 82 ? 15.138 -11.322 -7.344 1.00 95.12 82 LEU A C 1
ATOM 636 O O . LEU A 1 82 ? 15.743 -11.688 -6.342 1.00 95.12 82 LEU A O 1
ATOM 640 N N . GLY A 1 83 ? 13.877 -10.891 -7.285 1.00 94.31 83 GLY A N 1
ATOM 641 C CA . GLY A 1 83 ? 13.123 -10.756 -6.040 1.00 94.31 83 GLY A CA 1
ATOM 642 C C . GLY A 1 83 ? 12.944 -12.080 -5.303 1.00 94.31 83 GLY A C 1
ATOM 643 O O . GLY A 1 83 ? 13.087 -12.110 -4.089 1.00 94.31 83 GLY A O 1
ATOM 644 N N . ARG A 1 84 ? 12.698 -13.193 -6.008 1.00 93.62 84 ARG A N 1
ATOM 645 C CA . ARG A 1 84 ? 12.618 -14.530 -5.386 1.00 93.62 84 ARG A CA 1
ATOM 646 C C . ARG A 1 84 ? 13.934 -14.982 -4.749 1.00 93.62 84 ARG A C 1
ATOM 648 O O . ARG A 1 84 ? 13.887 -15.782 -3.823 1.00 93.62 84 ARG A O 1
ATOM 655 N N . ALA A 1 85 ? 15.072 -14.516 -5.258 1.00 92.75 85 ALA A N 1
ATOM 656 C CA . ALA A 1 85 ? 16.384 -14.833 -4.701 1.00 92.75 85 ALA A CA 1
ATOM 657 C C . ALA A 1 85 ? 16.770 -13.894 -3.547 1.00 92.75 85 ALA A C 1
ATOM 659 O O . ALA A 1 85 ? 17.363 -1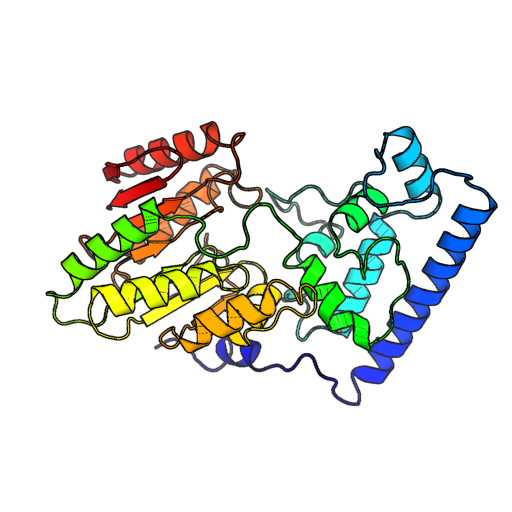4.333 -2.565 1.00 92.75 85 ALA A O 1
ATOM 660 N N . PHE A 1 86 ? 16.429 -12.609 -3.669 1.00 93.12 86 PHE A N 1
ATOM 661 C CA . PHE A 1 86 ? 16.798 -11.572 -2.707 1.00 93.12 86 PHE A CA 1
ATOM 662 C C . PHE A 1 86 ? 15.870 -11.523 -1.483 1.00 93.12 86 PHE A C 1
ATOM 664 O O . PHE A 1 86 ? 16.333 -11.401 -0.349 1.00 93.12 86 PHE A O 1
ATOM 671 N N . LEU A 1 87 ? 14.555 -11.611 -1.696 1.00 92.56 87 LEU A N 1
ATOM 672 C CA . LEU A 1 87 ? 13.559 -11.394 -0.648 1.00 92.56 87 LEU A CA 1
ATOM 673 C C . LEU A 1 87 ? 13.379 -12.633 0.246 1.00 92.56 87 LEU A C 1
ATOM 675 O O . LEU A 1 87 ? 13.580 -13.757 -0.214 1.00 92.56 87 LEU A O 1
ATOM 679 N N . PRO A 1 88 ? 12.929 -12.462 1.508 1.00 90.31 88 PRO A N 1
ATOM 680 C CA . PRO A 1 88 ? 12.831 -13.560 2.474 1.00 90.31 88 PRO A CA 1
ATOM 681 C C . PRO A 1 88 ? 11.935 -14.728 2.045 1.00 90.31 88 PRO A C 1
ATOM 683 O O . PRO A 1 88 ? 12.164 -15.860 2.462 1.00 90.31 88 PRO A O 1
ATOM 686 N N . ALA A 1 89 ? 10.905 -14.462 1.237 1.00 89.56 89 ALA A N 1
ATOM 687 C CA . ALA A 1 89 ? 9.999 -15.480 0.722 1.00 89.56 89 ALA A CA 1
ATOM 688 C C . ALA A 1 89 ? 9.432 -15.085 -0.654 1.00 89.56 89 ALA A C 1
ATOM 690 O O . ALA A 1 89 ? 9.297 -13.894 -0.947 1.00 89.56 89 ALA A O 1
ATOM 691 N N . PRO A 1 90 ? 8.985 -16.049 -1.484 1.00 89.44 90 PRO A N 1
ATOM 692 C CA . PRO A 1 90 ? 8.337 -15.751 -2.765 1.00 89.44 90 PRO A CA 1
ATOM 693 C C . PRO A 1 90 ? 7.114 -14.832 -2.632 1.00 89.44 90 PRO A C 1
ATOM 695 O O . PRO A 1 90 ? 6.853 -14.000 -3.500 1.00 89.44 90 PRO A O 1
ATOM 698 N N . SER A 1 91 ? 6.394 -14.936 -1.511 1.00 88.69 91 SER A N 1
ATOM 699 C CA . SER A 1 91 ? 5.248 -14.090 -1.176 1.00 88.69 91 SER A CA 1
ATOM 700 C C . SER A 1 91 ? 5.611 -12.638 -0.857 1.00 88.69 91 SER A C 1
ATOM 702 O O . SER A 1 91 ? 4.694 -11.856 -0.630 1.00 88.69 91 SER A O 1
ATOM 704 N N . TRP A 1 92 ? 6.892 -12.253 -0.857 1.00 92.94 92 TRP A N 1
ATOM 705 C CA . TRP A 1 92 ? 7.344 -10.867 -0.685 1.00 92.94 92 TRP A CA 1
ATOM 706 C C . TRP A 1 92 ? 7.611 -10.151 -2.007 1.00 92.94 92 TRP A C 1
ATOM 708 O O . TRP A 1 92 ? 7.668 -8.926 -2.021 1.00 92.94 92 TRP A O 1
ATOM 718 N N . VAL A 1 93 ? 7.752 -10.880 -3.121 1.00 93.31 93 VAL A N 1
ATOM 719 C CA . VAL A 1 93 ? 7.951 -10.270 -4.448 1.00 93.31 93 VAL A CA 1
ATOM 720 C C . VAL A 1 93 ? 6.791 -9.315 -4.727 1.00 93.31 93 VAL A C 1
ATOM 722 O O . VAL A 1 93 ? 5.667 -9.800 -4.725 1.00 93.31 93 VAL A O 1
ATOM 725 N N . PRO A 1 94 ? 6.986 -8.011 -4.976 1.00 91.75 94 PRO A N 1
ATOM 726 C CA . PRO A 1 94 ? 5.878 -7.064 -5.135 1.00 91.75 94 PRO A CA 1
ATOM 727 C C . PRO A 1 94 ? 4.795 -7.582 -6.086 1.00 91.75 94 PRO A C 1
ATOM 729 O O . PRO A 1 94 ? 5.120 -8.101 -7.161 1.00 91.75 94 PRO A O 1
ATOM 732 N N . ARG A 1 95 ? 3.507 -7.465 -5.728 1.00 86.19 95 ARG A N 1
ATOM 733 C CA . ARG A 1 95 ? 2.419 -8.079 -6.524 1.00 86.19 95 ARG A CA 1
ATOM 734 C C . ARG A 1 95 ? 2.419 -7.628 -7.982 1.00 86.19 95 ARG A C 1
ATOM 736 O O . ARG A 1 95 ? 2.090 -8.412 -8.870 1.00 86.19 95 ARG A O 1
ATOM 743 N N . ARG A 1 96 ? 2.863 -6.395 -8.240 1.00 83.00 96 ARG A N 1
ATOM 744 C CA . ARG A 1 96 ? 3.022 -5.832 -9.592 1.00 83.00 96 ARG A CA 1
ATOM 745 C C . ARG A 1 96 ? 3.928 -6.674 -10.495 1.00 83.00 96 ARG A C 1
ATOM 747 O O . ARG A 1 96 ? 3.706 -6.702 -11.698 1.00 83.00 96 ARG A O 1
ATOM 754 N N . LEU A 1 97 ? 4.897 -7.394 -9.929 1.00 88.31 97 LEU A N 1
ATOM 755 C CA . LEU A 1 97 ? 5.795 -8.286 -10.665 1.00 88.31 97 LEU A CA 1
ATOM 756 C C . LEU A 1 97 ? 5.263 -9.723 -10.809 1.00 88.31 97 LEU A C 1
ATOM 758 O O . LEU A 1 97 ? 5.800 -10.498 -11.595 1.00 88.31 97 LEU A O 1
ATOM 762 N N . ARG A 1 98 ? 4.215 -10.110 -10.069 1.00 77.44 98 ARG A N 1
ATOM 763 C CA . ARG A 1 98 ? 3.660 -11.479 -10.105 1.00 77.44 98 ARG A CA 1
ATOM 764 C C . ARG A 1 98 ? 2.711 -11.726 -11.280 1.00 77.44 98 ARG A C 1
ATOM 766 O O . ARG A 1 98 ? 2.424 -12.873 -11.599 1.00 77.44 98 ARG A O 1
ATOM 773 N N . SER A 1 99 ? 2.265 -10.665 -11.952 1.00 59.03 99 SER A N 1
ATOM 774 C CA . SER A 1 99 ? 1.176 -10.704 -12.944 1.00 59.03 99 SER A CA 1
ATOM 775 C C . SER A 1 99 ? 1.527 -11.386 -14.283 1.00 59.03 99 SER A C 1
ATOM 777 O O . SER A 1 99 ? 0.701 -11.399 -15.186 1.00 59.03 99 SER A O 1
ATOM 779 N N . GLY A 1 100 ? 2.723 -11.968 -14.429 1.00 48.09 100 GLY A N 1
ATOM 780 C CA . GLY A 1 100 ? 3.126 -12.740 -15.616 1.00 48.09 100 GLY A CA 1
ATOM 781 C C . GLY A 1 100 ? 2.865 -14.250 -15.530 1.00 48.09 100 GLY A C 1
ATOM 782 O O . GLY A 1 100 ? 3.061 -14.951 -16.516 1.00 48.09 100 GLY A O 1
ATOM 783 N N . ALA A 1 101 ? 2.440 -14.772 -14.374 1.00 38.78 101 ALA A N 1
ATOM 784 C CA . ALA A 1 101 ? 2.295 -16.209 -14.135 1.00 38.78 101 ALA A CA 1
ATOM 785 C C . ALA A 1 101 ? 0.824 -16.617 -13.955 1.00 38.78 101 ALA A C 1
ATOM 787 O O . ALA A 1 101 ? 0.429 -17.013 -12.868 1.00 38.78 101 ALA A O 1
ATOM 788 N N . GLY A 1 102 ? -0.002 -16.486 -14.998 1.00 32.16 102 GLY A N 1
ATOM 789 C CA . GLY A 1 102 ? -1.285 -17.201 -15.127 1.00 32.16 102 GLY A CA 1
ATOM 790 C C . GLY A 1 102 ? -2.394 -16.944 -14.092 1.00 32.16 102 GLY A C 1
ATOM 791 O O . GLY A 1 102 ? -3.491 -17.461 -14.277 1.00 32.16 102 GLY A O 1
ATOM 792 N N . GLU A 1 103 ? -2.175 -16.158 -13.037 1.00 34.22 103 GLU A N 1
ATOM 793 C CA . GLU A 1 103 ? -3.217 -15.834 -12.062 1.00 34.22 103 GLU A CA 1
ATOM 794 C C . GLU A 1 103 ? -3.964 -14.557 -12.474 1.00 34.22 103 GLU A C 1
ATOM 796 O O . GLU A 1 103 ? -3.379 -13.465 -12.450 1.00 34.22 103 GLU A O 1
ATOM 801 N N . PRO A 1 104 ? -5.265 -14.641 -12.814 1.00 32.53 104 PRO A N 1
ATOM 802 C CA . PRO A 1 104 ? -6.093 -13.466 -13.023 1.00 32.53 104 PRO A CA 1
ATOM 803 C C . PRO A 1 104 ? -6.303 -12.783 -11.670 1.00 32.53 104 PRO A C 1
ATOM 805 O O . PRO A 1 104 ? -7.258 -13.046 -10.941 1.00 32.53 104 PRO A O 1
ATOM 808 N N . SER A 1 105 ? -5.390 -11.883 -11.313 1.00 36.16 105 SER A N 1
ATOM 809 C CA . SER A 1 105 ? -5.587 -10.974 -10.190 1.00 36.16 105 SER A CA 1
ATOM 810 C C . SER A 1 105 ? -6.689 -9.987 -10.564 1.00 36.16 105 SER A C 1
ATOM 812 O O . SER A 1 105 ? -6.436 -8.939 -11.162 1.00 36.16 105 SER A O 1
ATOM 814 N N . ALA A 1 106 ? -7.929 -10.341 -10.228 1.00 31.59 106 ALA A N 1
ATOM 815 C CA . ALA A 1 106 ? -9.067 -9.440 -10.278 1.00 31.59 106 ALA A CA 1
ATOM 816 C C . ALA A 1 106 ? -8.720 -8.164 -9.492 1.00 31.59 106 ALA A C 1
ATOM 818 O O . ALA A 1 106 ? -8.577 -8.199 -8.272 1.00 31.59 106 ALA A O 1
ATOM 819 N N . GLY A 1 107 ? -8.522 -7.054 -10.209 1.00 36.97 107 GLY A N 1
ATOM 820 C CA . GLY A 1 107 ? -8.259 -5.745 -9.610 1.00 36.97 107 GLY A CA 1
ATOM 821 C C . GLY A 1 107 ? -6.795 -5.288 -9.549 1.00 36.97 107 GLY A C 1
ATOM 822 O O . GLY A 1 107 ? -6.443 -4.480 -8.697 1.00 36.97 107 GLY A O 1
ATOM 823 N N . SER A 1 108 ? -5.886 -5.758 -10.406 1.00 44.38 108 SER A N 1
ATOM 824 C CA . SER A 1 108 ? -4.571 -5.099 -10.477 1.00 44.38 108 SER A CA 1
ATOM 825 C C . SER A 1 108 ? -4.661 -3.775 -11.239 1.00 44.38 108 SER A C 1
ATOM 827 O O . SER A 1 108 ? -5.167 -3.734 -12.360 1.00 44.38 108 SER A O 1
ATOM 829 N N . SER A 1 109 ? -4.072 -2.719 -10.662 1.00 50.97 109 SER A N 1
ATOM 830 C CA . SER A 1 109 ? -3.428 -1.636 -11.415 1.00 50.97 109 SER A CA 1
ATOM 831 C C . SER A 1 109 ? -2.745 -2.280 -12.614 1.00 50.97 109 SER A C 1
ATOM 833 O O . SER A 1 109 ? -1.919 -3.174 -12.399 1.00 50.97 109 SER A O 1
ATOM 835 N N . ALA A 1 110 ? -3.165 -1.943 -13.836 1.00 59.16 110 ALA A N 1
ATOM 836 C CA . ALA A 1 110 ? -2.697 -2.630 -15.034 1.00 59.16 110 ALA A CA 1
ATOM 837 C C . ALA A 1 110 ? -1.173 -2.790 -14.963 1.00 59.16 110 ALA A C 1
ATOM 839 O O . ALA A 1 110 ? -0.461 -1.830 -14.613 1.00 59.16 110 ALA A O 1
ATOM 840 N N . ALA A 1 111 ? -0.698 -4.017 -15.213 1.00 69.25 111 ALA A N 1
ATOM 841 C CA . ALA A 1 111 ? 0.722 -4.271 -15.403 1.00 69.25 111 ALA A CA 1
ATOM 842 C C . ALA A 1 111 ? 1.276 -3.169 -16.322 1.00 69.25 111 ALA A C 1
ATOM 844 O O . ALA A 1 111 ? 0.555 -2.730 -17.227 1.00 69.25 111 ALA A O 1
ATOM 845 N N . PRO A 1 112 ? 2.481 -2.639 -16.045 1.00 81.00 112 PRO A N 1
ATOM 846 C CA . PRO A 1 112 ? 3.024 -1.571 -16.871 1.00 81.00 112 PRO A CA 1
ATOM 847 C C . PRO A 1 112 ? 2.978 -2.016 -18.333 1.00 81.00 112 PRO A C 1
ATOM 849 O O . PRO A 1 112 ? 3.387 -3.129 -18.648 1.00 81.00 112 PRO A O 1
ATOM 852 N N . LEU A 1 113 ? 2.420 -1.170 -19.200 1.00 84.94 113 LEU A N 1
ATOM 853 C CA . LEU A 1 113 ? 2.276 -1.493 -20.620 1.00 84.94 113 LEU A CA 1
ATOM 854 C C . LEU A 1 113 ? 3.606 -1.337 -21.370 1.00 84.94 113 LEU A C 1
ATOM 856 O O . LEU A 1 113 ? 3.718 -1.789 -22.504 1.00 84.94 113 LEU A O 1
ATOM 860 N N . SER A 1 114 ? 4.587 -0.678 -20.744 1.00 92.38 114 SER A N 1
ATOM 861 C CA . SER A 1 114 ? 5.975 -0.610 -21.190 1.00 92.38 114 SER A CA 1
ATOM 862 C C . SER A 1 114 ? 6.944 -0.178 -20.089 1.00 92.38 114 SER A C 1
ATOM 864 O O . SER A 1 114 ? 6.518 0.269 -19.018 1.00 92.38 114 SER A O 1
ATOM 866 N N . LEU A 1 115 ? 8.256 -0.262 -20.348 1.00 93.69 115 LEU A N 1
ATOM 867 C CA . LEU A 1 115 ? 9.278 0.266 -19.432 1.00 93.69 115 LEU A CA 1
ATOM 868 C C . LEU A 1 115 ? 9.098 1.757 -19.091 1.00 93.69 115 LEU A C 1
ATOM 870 O O . LEU A 1 115 ? 9.178 2.079 -17.908 1.00 93.69 115 LEU A O 1
ATOM 874 N N . PRO A 1 116 ? 8.800 2.667 -20.038 1.00 94.25 116 PRO A N 1
ATOM 875 C CA . PRO A 1 116 ? 8.436 4.047 -19.720 1.00 94.25 116 PRO A CA 1
A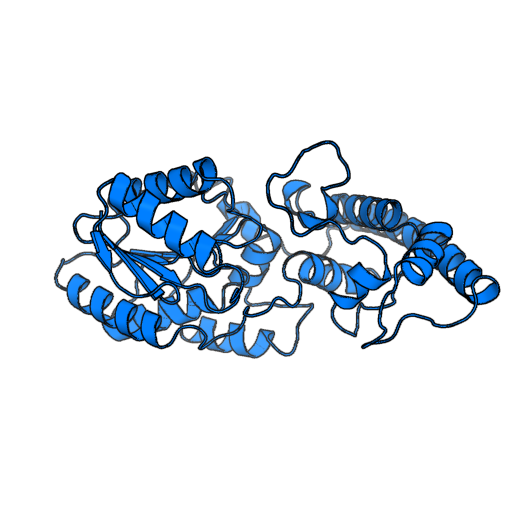TOM 876 C C . PRO A 1 116 ? 7.311 4.187 -18.693 1.00 94.25 116 PRO A C 1
ATOM 878 O O . PRO A 1 116 ? 7.422 5.004 -17.777 1.00 94.25 116 PRO A O 1
ATOM 881 N N . ASP A 1 117 ? 6.258 3.371 -18.813 1.00 90.19 117 ASP A N 1
ATOM 882 C CA . ASP A 1 117 ? 5.122 3.378 -17.885 1.00 90.19 117 ASP A CA 1
ATOM 883 C C . ASP A 1 117 ? 5.533 2.861 -16.488 1.00 90.19 117 ASP A C 1
ATOM 885 O O . ASP A 1 117 ? 5.006 3.320 -15.471 1.00 90.19 117 ASP A O 1
ATOM 889 N N . LEU A 1 118 ? 6.486 1.921 -16.418 1.00 91.19 118 LEU A N 1
ATOM 890 C CA . LEU A 1 118 ? 7.091 1.471 -15.161 1.00 91.19 118 LEU A CA 1
ATOM 891 C C . LEU A 1 118 ? 7.987 2.555 -14.544 1.00 91.19 118 LEU A C 1
ATOM 893 O O . LEU A 1 118 ? 7.817 2.885 -13.374 1.00 91.19 118 LEU A O 1
ATOM 897 N N . TRP A 1 119 ? 8.914 3.129 -15.313 1.00 93.25 119 TRP A N 1
ATOM 898 C CA . TRP A 1 119 ? 9.850 4.152 -14.838 1.00 93.25 119 TRP A CA 1
ATOM 899 C C . TRP A 1 119 ? 9.147 5.417 -14.355 1.00 93.25 119 TRP A C 1
ATOM 901 O O . TRP A 1 119 ? 9.570 5.990 -13.357 1.00 93.25 119 TRP A O 1
ATOM 911 N N . ALA A 1 120 ? 8.040 5.811 -14.990 1.00 88.94 120 ALA A N 1
ATOM 912 C CA . ALA A 1 120 ? 7.210 6.929 -14.538 1.00 88.94 120 ALA A CA 1
ATOM 913 C C . ALA A 1 120 ? 6.636 6.734 -13.120 1.00 88.94 120 ALA A C 1
ATOM 915 O O . ALA A 1 120 ? 6.205 7.697 -12.492 1.00 88.94 120 ALA A O 1
ATOM 916 N N . ARG A 1 121 ? 6.620 5.494 -12.616 1.00 85.62 121 ARG A N 1
ATOM 917 C CA . ARG A 1 121 ? 6.138 5.126 -11.278 1.00 85.62 121 ARG A CA 1
ATOM 918 C C . ARG A 1 121 ? 7.268 4.850 -10.285 1.00 85.62 121 ARG A C 1
ATOM 920 O O . ARG A 1 121 ? 6.976 4.478 -9.155 1.00 85.62 121 ARG A O 1
ATOM 927 N N . LEU A 1 122 ? 8.532 4.967 -10.686 1.00 89.19 122 LEU A N 1
ATOM 928 C CA . LEU A 1 122 ? 9.673 4.764 -9.796 1.00 89.19 122 LEU A CA 1
ATOM 929 C C . LEU A 1 122 ? 10.222 6.114 -9.306 1.00 89.19 122 LEU A C 1
ATOM 931 O O . LEU A 1 122 ? 10.092 7.120 -10.005 1.00 89.19 122 LEU A O 1
ATOM 935 N N . PRO A 1 123 ? 10.871 6.152 -8.128 1.00 88.62 123 PRO A N 1
ATOM 936 C CA . PRO A 1 123 ? 11.660 7.302 -7.704 1.00 88.62 123 PRO A CA 1
ATOM 937 C C . PRO A 1 123 ? 12.698 7.693 -8.758 1.00 88.62 123 PRO A C 1
ATOM 939 O O . PRO A 1 123 ? 13.227 6.839 -9.472 1.00 88.62 123 PRO A O 1
ATOM 942 N N . THR A 1 124 ? 13.052 8.976 -8.822 1.00 87.31 124 THR A N 1
ATOM 943 C CA . THR A 1 124 ? 13.990 9.511 -9.825 1.00 87.31 124 THR A CA 1
ATOM 944 C C . THR A 1 124 ? 15.357 8.823 -9.811 1.00 87.31 124 THR A C 1
ATOM 946 O O . THR A 1 124 ? 15.958 8.665 -10.867 1.00 87.31 124 THR A O 1
ATOM 949 N N . CYS A 1 125 ? 15.828 8.348 -8.652 1.00 86.31 125 CYS A N 1
ATOM 950 C CA . CYS A 1 125 ? 17.080 7.591 -8.522 1.00 86.31 125 CYS A CA 1
ATOM 951 C C . CYS A 1 125 ? 17.027 6.162 -9.106 1.00 86.31 125 CYS A C 1
ATOM 953 O O . CYS A 1 125 ? 18.068 5.523 -9.279 1.00 86.31 125 CYS A O 1
ATOM 955 N N . LEU A 1 126 ? 15.827 5.654 -9.404 1.00 92.06 126 LEU A N 1
ATOM 956 C CA . LEU A 1 126 ? 15.569 4.324 -9.966 1.00 92.06 126 LEU A CA 1
ATOM 957 C C . LEU A 1 126 ? 14.976 4.381 -11.383 1.00 92.06 126 LEU A C 1
ATOM 959 O O . LEU A 1 126 ? 15.046 3.401 -12.125 1.00 92.06 126 LEU A O 1
ATOM 963 N N . ALA A 1 127 ? 14.393 5.510 -11.774 1.00 91.38 127 ALA A N 1
ATOM 964 C CA . ALA A 1 127 ? 13.774 5.681 -13.079 1.00 91.38 127 ALA A CA 1
ATOM 965 C C . ALA A 1 127 ? 14.810 5.704 -14.223 1.00 91.38 127 ALA A C 1
ATOM 967 O O . ALA A 1 127 ? 15.961 6.093 -14.031 1.00 91.38 127 ALA A O 1
ATOM 968 N N . ALA A 1 128 ? 14.413 5.242 -15.417 1.00 92.94 128 ALA A N 1
ATOM 969 C CA . ALA A 1 128 ? 15.284 5.020 -16.585 1.00 92.94 128 ALA A CA 1
ATOM 970 C C . ALA A 1 128 ? 16.469 4.058 -16.384 1.00 92.94 128 ALA A C 1
ATOM 972 O O . ALA A 1 128 ? 17.307 3.909 -17.279 1.00 92.94 128 ALA A O 1
ATOM 973 N N . ARG A 1 129 ? 16.538 3.360 -15.246 1.00 95.31 129 ARG A N 1
ATOM 974 C CA . ARG A 1 129 ? 17.547 2.332 -15.000 1.00 95.31 129 ARG A CA 1
ATOM 975 C C . ARG A 1 129 ? 17.029 0.964 -15.423 1.00 95.31 129 ARG A C 1
ATOM 977 O O . ARG A 1 129 ? 15.854 0.633 -15.253 1.00 95.31 129 ARG A O 1
ATOM 984 N N . VAL A 1 130 ? 17.949 0.170 -15.955 1.00 96.62 130 VAL A N 1
ATOM 985 C CA . VAL A 1 130 ? 17.760 -1.256 -16.259 1.00 96.62 130 VAL A CA 1
ATOM 986 C C . VAL A 1 130 ? 18.839 -2.133 -15.622 1.00 96.62 130 VAL A C 1
ATOM 988 O O . VAL A 1 130 ? 18.847 -3.341 -15.818 1.00 96.62 130 VAL A O 1
ATOM 991 N N . ALA A 1 131 ? 19.774 -1.505 -14.909 1.00 95.62 131 ALA A N 1
ATOM 992 C CA . ALA A 1 131 ? 20.871 -2.156 -14.221 1.00 95.62 131 ALA A CA 1
ATOM 993 C C . ALA A 1 131 ? 21.001 -1.587 -12.804 1.00 95.62 131 ALA A C 1
ATOM 995 O O . ALA A 1 131 ? 20.823 -0.380 -12.573 1.00 95.62 131 ALA A O 1
ATOM 996 N N . PHE A 1 132 ? 21.302 -2.473 -11.862 1.00 95.69 132 PHE A N 1
ATOM 997 C CA . PHE A 1 132 ? 21.251 -2.206 -10.428 1.00 95.69 132 PHE A CA 1
ATOM 998 C C . PHE A 1 132 ? 22.455 -2.835 -9.724 1.00 95.69 132 PHE A C 1
ATOM 1000 O O . PHE A 1 132 ? 22.918 -3.902 -10.118 1.00 95.69 132 PHE A O 1
ATOM 1007 N N . GLY A 1 133 ? 22.967 -2.183 -8.687 1.00 93.56 133 GLY A N 1
ATOM 1008 C CA . GLY A 1 133 ? 23.874 -2.801 -7.726 1.00 93.56 133 GLY A CA 1
ATOM 1009 C C . GLY A 1 133 ? 23.096 -3.525 -6.628 1.00 93.56 133 GLY A C 1
ATOM 1010 O O . GLY A 1 133 ? 21.902 -3.293 -6.436 1.00 93.56 133 GLY A O 1
ATOM 1011 N N . GLU A 1 134 ? 23.773 -4.375 -5.857 1.00 91.56 134 GLU A N 1
ATOM 1012 C CA . GLU A 1 134 ? 23.146 -5.069 -4.721 1.00 91.56 134 GLU A CA 1
ATOM 1013 C C . GLU A 1 134 ? 22.565 -4.088 -3.691 1.00 91.56 134 GLU A C 1
ATOM 1015 O O . GLU A 1 134 ? 21.473 -4.298 -3.164 1.00 91.56 134 GLU A O 1
ATOM 1020 N N . ALA A 1 135 ? 23.251 -2.961 -3.474 1.00 90.25 135 ALA A N 1
ATOM 1021 C CA . ALA A 1 135 ? 22.801 -1.895 -2.584 1.00 90.25 135 ALA A CA 1
ATOM 1022 C C . ALA A 1 135 ? 21.501 -1.207 -3.048 1.00 90.25 135 ALA A C 1
ATOM 1024 O O . ALA A 1 135 ? 20.805 -0.610 -2.230 1.00 90.25 135 ALA A O 1
ATOM 1025 N N . ASP A 1 136 ? 21.144 -1.299 -4.335 1.00 93.12 136 ASP A N 1
ATOM 1026 C CA . ASP A 1 136 ? 19.893 -0.740 -4.855 1.00 93.12 136 ASP A CA 1
ATOM 1027 C C . ASP A 1 136 ? 18.684 -1.644 -4.569 1.00 93.12 136 ASP A C 1
ATOM 1029 O O . ASP A 1 136 ? 17.550 -1.167 -4.596 1.00 93.12 136 ASP A O 1
ATOM 1033 N N . LEU A 1 137 ? 18.886 -2.944 -4.310 1.00 94.25 137 LEU A N 1
ATOM 1034 C CA . LEU A 1 137 ? 17.793 -3.921 -4.236 1.00 94.25 137 LEU A CA 1
ATOM 1035 C C . LEU A 1 137 ? 16.743 -3.598 -3.160 1.00 94.25 137 LEU A C 1
ATOM 1037 O O . LEU A 1 137 ? 15.552 -3.676 -3.483 1.00 94.25 137 LEU A O 1
ATOM 1041 N N . PRO A 1 138 ? 17.108 -3.181 -1.926 1.00 93.00 138 PRO A N 1
ATOM 1042 C CA . PRO A 1 138 ? 16.117 -2.759 -0.941 1.00 93.00 138 PRO A CA 1
ATOM 1043 C C . PRO A 1 138 ? 15.229 -1.621 -1.457 1.00 93.00 138 PRO A C 1
ATOM 1045 O O . PRO A 1 138 ? 14.006 -1.714 -1.374 1.00 93.00 138 PRO A O 1
ATOM 1048 N N . ALA A 1 139 ? 15.828 -0.575 -2.037 1.00 92.88 139 ALA A N 1
ATOM 1049 C CA . ALA A 1 139 ? 15.098 0.572 -2.571 1.00 92.88 139 ALA A CA 1
ATOM 1050 C C . ALA A 1 139 ? 14.255 0.189 -3.797 1.00 92.88 139 ALA A C 1
ATOM 1052 O O . ALA A 1 139 ? 13.110 0.615 -3.917 1.00 92.88 139 ALA A O 1
ATOM 1053 N N . LEU A 1 140 ? 14.776 -0.657 -4.687 1.00 94.69 140 LEU A N 1
ATOM 1054 C CA . LEU A 1 140 ? 14.058 -1.121 -5.871 1.00 94.69 140 LEU A CA 1
ATOM 1055 C C . LEU A 1 140 ? 12.787 -1.889 -5.500 1.00 94.69 140 LEU A C 1
ATOM 1057 O O . LEU A 1 140 ? 11.703 -1.565 -5.985 1.00 94.69 140 LEU A O 1
ATOM 1061 N N . PHE A 1 141 ? 12.894 -2.897 -4.631 1.00 95.38 141 PHE A N 1
ATOM 1062 C CA . PHE A 1 141 ? 11.728 -3.694 -4.248 1.00 95.38 141 PHE A CA 1
ATOM 1063 C C . PHE A 1 141 ? 10.753 -2.911 -3.367 1.00 95.38 141 PHE A C 1
ATOM 1065 O O . PHE A 1 141 ? 9.543 -3.077 -3.529 1.00 95.38 141 PHE A O 1
ATOM 1072 N N . ALA A 1 142 ? 11.247 -2.011 -2.512 1.00 93.69 142 ALA A N 1
ATOM 1073 C CA . ALA A 1 142 ? 10.405 -1.087 -1.757 1.00 93.69 142 ALA A CA 1
ATOM 1074 C C . ALA A 1 142 ? 9.608 -0.149 -2.682 1.00 93.69 142 ALA A C 1
ATOM 1076 O O . ALA A 1 142 ? 8.391 -0.059 -2.537 1.00 93.69 142 ALA A O 1
ATOM 1077 N N . ALA A 1 143 ? 10.247 0.443 -3.698 1.00 92.38 143 ALA A N 1
ATOM 1078 C CA . ALA A 1 143 ? 9.590 1.298 -4.693 1.00 92.38 143 ALA A CA 1
ATOM 1079 C C . ALA A 1 143 ? 8.521 0.564 -5.514 1.00 92.38 143 ALA A C 1
ATOM 1081 O O . ALA A 1 143 ? 7.534 1.154 -5.946 1.00 92.38 143 ALA A O 1
ATOM 1082 N N . LEU A 1 144 ? 8.718 -0.730 -5.765 1.00 91.94 144 LEU A N 1
ATOM 1083 C CA . LEU A 1 144 ? 7.756 -1.554 -6.495 1.00 91.94 144 LEU A CA 1
ATOM 1084 C C . LEU A 1 144 ?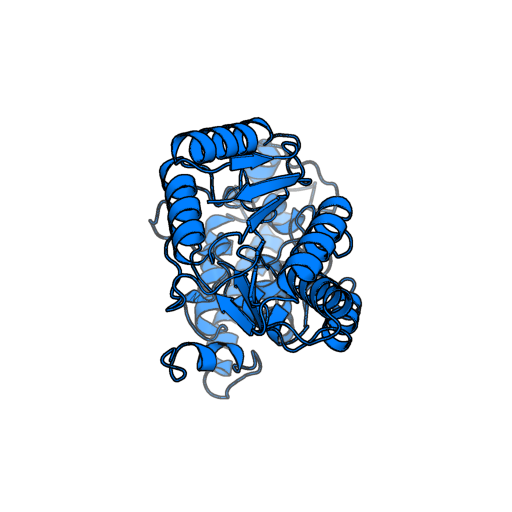 6.557 -1.967 -5.627 1.00 91.94 144 LEU A C 1
ATOM 1086 O O . LEU A 1 144 ? 5.472 -2.190 -6.174 1.00 91.94 144 LEU A O 1
ATOM 1090 N N . ALA A 1 145 ? 6.745 -2.079 -4.308 1.00 91.12 145 ALA A N 1
ATOM 1091 C CA . ALA A 1 145 ? 5.686 -2.379 -3.345 1.00 91.12 145 ALA A CA 1
ATOM 1092 C C . ALA A 1 145 ? 4.867 -1.124 -2.983 1.00 91.12 145 ALA A C 1
ATOM 1094 O O . ALA A 1 145 ? 3.649 -1.134 -3.149 1.00 91.12 145 ALA A O 1
ATOM 1095 N N . ASP A 1 146 ? 5.546 -0.035 -2.601 1.00 88.62 146 ASP A N 1
ATOM 1096 C CA . ASP A 1 146 ? 4.992 1.296 -2.297 1.00 88.62 146 ASP A CA 1
ATOM 1097 C C . ASP A 1 146 ? 5.407 2.299 -3.391 1.00 88.62 146 ASP A C 1
ATOM 1099 O O . ASP A 1 146 ? 6.239 3.178 -3.147 1.00 88.62 146 ASP A O 1
ATOM 1103 N N . PRO A 1 147 ? 4.881 2.186 -4.628 1.00 79.62 147 PRO A N 1
ATOM 1104 C CA . PRO A 1 147 ? 5.145 3.204 -5.635 1.00 79.62 147 PRO A CA 1
ATOM 1105 C C . PRO A 1 147 ? 4.585 4.545 -5.152 1.00 79.62 147 PRO A C 1
ATOM 1107 O O . PRO A 1 147 ? 3.622 4.540 -4.380 1.00 79.62 147 PRO A O 1
ATOM 1110 N N . PRO A 1 148 ? 5.100 5.687 -5.640 1.00 67.50 148 PRO A N 1
ATOM 1111 C CA . PRO A 1 148 ? 4.523 6.998 -5.376 1.00 67.50 148 PRO A CA 1
ATOM 1112 C C . PRO A 1 148 ? 3.075 7.020 -5.885 1.00 67.50 148 PRO A C 1
ATOM 1114 O O . PRO A 1 148 ? 2.793 7.264 -7.058 1.00 67.50 148 PRO A O 1
ATOM 1117 N N . ARG A 1 149 ? 2.133 6.662 -5.013 1.00 62.62 149 ARG A N 1
ATOM 1118 C CA . ARG A 1 149 ? 0.702 6.761 -5.269 1.00 62.62 149 ARG A CA 1
ATOM 1119 C C . ARG A 1 149 ? 0.261 8.153 -4.855 1.00 62.62 149 ARG A C 1
ATOM 1121 O O . ARG A 1 149 ? 0.827 8.760 -3.944 1.00 62.62 149 ARG A O 1
ATOM 1128 N N . PHE A 1 150 ? -0.822 8.622 -5.460 1.00 51.06 150 PHE A N 1
ATOM 1129 C CA . PHE A 1 150 ? -1.600 9.690 -4.857 1.00 51.06 150 PHE A CA 1
ATOM 1130 C C . PHE A 1 150 ? -2.015 9.240 -3.448 1.00 51.06 150 PHE A C 1
ATOM 1132 O O . PHE A 1 150 ? -2.759 8.274 -3.290 1.00 51.06 150 PHE A O 1
ATOM 1139 N N . GLY A 1 151 ? -1.477 9.911 -2.429 1.00 54.00 151 GLY A N 1
ATOM 1140 C CA . GLY A 1 151 ? -1.974 9.805 -1.069 1.00 54.00 151 GLY A CA 1
ATOM 1141 C C . GLY A 1 151 ? -1.357 8.739 -0.176 1.00 54.00 151 GLY A C 1
ATOM 1142 O O . GLY A 1 151 ? -2.121 8.093 0.517 1.00 54.00 151 GLY A O 1
ATOM 1143 N N . THR A 1 152 ? -0.037 8.577 -0.077 1.00 58.91 152 THR A N 1
ATOM 1144 C CA . THR A 1 152 ? 0.613 7.806 1.013 1.00 58.91 152 THR A CA 1
ATOM 1145 C C . THR A 1 152 ? 1.355 8.709 2.012 1.00 58.91 152 THR A C 1
ATOM 1147 O O . THR A 1 152 ? 2.463 8.397 2.440 1.00 58.91 152 THR A O 1
ATOM 1150 N N . ASP A 1 153 ? 0.748 9.837 2.399 1.00 62.69 153 ASP A N 1
ATOM 1151 C CA . ASP A 1 153 ? 1.351 10.830 3.312 1.00 62.69 153 ASP A CA 1
ATOM 1152 C C . ASP A 1 153 ? 0.596 10.960 4.658 1.00 62.69 153 ASP A C 1
ATOM 1154 O O . ASP A 1 153 ? -0.427 10.308 4.865 1.00 62.69 153 ASP A O 1
ATOM 1158 N N . SER A 1 154 ? 1.077 11.748 5.618 1.00 61.47 154 SER A N 1
ATOM 1159 C CA . SER A 1 154 ? 0.322 12.071 6.845 1.00 61.47 154 SER A CA 1
ATOM 1160 C C . SER A 1 154 ? -0.678 13.217 6.621 1.00 61.47 154 SER A C 1
ATOM 1162 O O . SER A 1 154 ? -0.687 13.840 5.562 1.00 61.47 154 SER A O 1
ATOM 1164 N N . ALA A 1 155 ? -1.538 13.498 7.605 1.00 70.25 155 ALA A N 1
ATOM 1165 C CA . ALA A 1 155 ? -2.524 14.585 7.600 1.00 70.25 155 ALA A CA 1
ATOM 1166 C C . ALA A 1 155 ? -3.571 14.532 6.467 1.00 70.25 155 ALA A C 1
ATOM 1168 O O . ALA A 1 155 ? -4.190 15.538 6.129 1.00 70.25 155 ALA A O 1
ATOM 1169 N N . ARG A 1 156 ? -3.814 13.345 5.898 1.00 72.69 156 ARG A N 1
ATOM 1170 C CA . ARG A 1 156 ? -4.712 13.154 4.743 1.00 72.69 156 ARG A CA 1
ATOM 1171 C C . ARG A 1 156 ? -6.199 13.309 5.067 1.00 72.69 156 ARG A C 1
ATOM 1173 O O . ARG A 1 156 ? -6.976 13.731 4.214 1.00 72.69 156 ARG A O 1
ATOM 1180 N N . TYR A 1 157 ? -6.602 12.913 6.270 1.00 80.12 157 TYR A N 1
ATOM 1181 C CA . TYR A 1 157 ? -8.007 12.694 6.611 1.00 80.12 157 TYR A CA 1
ATOM 1182 C C . TYR A 1 157 ? -8.403 13.464 7.870 1.00 80.12 157 TYR A C 1
ATOM 1184 O O . TYR A 1 157 ? -8.760 12.874 8.884 1.00 80.12 157 TYR A O 1
ATOM 1192 N N . GLU A 1 158 ? -8.314 14.793 7.835 1.00 84.75 158 GLU A N 1
ATOM 1193 C CA . GLU A 1 158 ? -8.584 15.641 9.006 1.00 84.75 158 GLU A CA 1
ATOM 1194 C C . GLU A 1 158 ? -9.984 15.412 9.605 1.00 84.75 158 GLU A C 1
ATOM 1196 O O . GLU A 1 158 ? -10.114 15.178 10.808 1.00 84.75 158 GLU A O 1
ATOM 1201 N N . ALA A 1 159 ? -11.020 15.369 8.762 1.00 85.94 159 ALA A N 1
ATOM 1202 C CA . ALA A 1 159 ? -12.387 15.083 9.200 1.00 85.94 159 ALA A CA 1
ATOM 1203 C C . ALA A 1 159 ? -12.504 13.686 9.841 1.00 85.94 159 ALA A C 1
ATOM 1205 O O . ALA A 1 159 ? -13.073 13.540 10.925 1.00 85.94 159 ALA A O 1
ATOM 1206 N N . GLN A 1 160 ? -11.900 12.664 9.224 1.00 90.06 160 GLN A N 1
ATOM 1207 C CA . GLN A 1 160 ? -11.869 11.316 9.792 1.00 90.06 160 GLN A CA 1
ATOM 1208 C C . GLN A 1 160 ? -11.090 11.265 11.113 1.00 90.06 160 GLN A C 1
ATOM 1210 O O . GLN A 1 160 ? -11.497 10.550 12.022 1.00 90.06 160 GLN A O 1
ATOM 1215 N N . ARG A 1 161 ? -10.003 12.031 11.268 1.00 91.31 161 ARG A N 1
ATOM 1216 C CA . ARG A 1 161 ? -9.245 12.112 12.529 1.00 91.31 161 ARG A CA 1
ATOM 1217 C C . ARG A 1 161 ? -10.087 12.704 13.652 1.00 91.31 161 ARG A C 1
ATOM 1219 O O . ARG A 1 161 ? -10.059 12.182 14.766 1.00 91.31 161 ARG A O 1
ATOM 1226 N N . ALA A 1 162 ? -10.866 13.747 13.368 1.00 92.25 162 ALA A N 1
ATOM 1227 C CA . ALA A 1 162 ? -11.808 14.303 14.335 1.00 92.25 162 ALA A CA 1
ATOM 1228 C C . ALA A 1 162 ? -12.881 13.270 14.730 1.00 92.25 162 ALA A C 1
ATOM 1230 O O . ALA A 1 162 ? -13.142 13.076 15.922 1.00 92.25 162 ALA A O 1
ATOM 1231 N N . ALA A 1 163 ? -13.438 12.551 13.748 1.00 92.88 163 ALA A N 1
ATOM 1232 C CA . ALA A 1 163 ? -14.401 11.474 13.983 1.00 92.88 163 ALA A CA 1
ATOM 1233 C C . ALA A 1 163 ? -13.798 10.319 14.803 1.00 92.88 163 ALA A C 1
ATOM 1235 O O . ALA A 1 163 ? -14.416 9.851 15.759 1.00 92.88 163 ALA A O 1
ATOM 1236 N N . LEU A 1 164 ? -12.567 9.906 14.489 1.00 95.62 164 LEU A N 1
ATOM 1237 C CA . LEU A 1 164 ? -11.812 8.902 15.234 1.00 95.62 164 LEU A CA 1
ATOM 1238 C C . LEU A 1 164 ? -11.623 9.333 16.690 1.00 95.62 164 LEU A C 1
ATOM 1240 O O . LEU A 1 164 ? -11.923 8.568 17.601 1.00 95.62 164 LEU A O 1
ATOM 1244 N N . ALA A 1 165 ? -11.171 10.565 16.927 1.00 95.50 165 ALA A N 1
ATOM 1245 C CA . ALA A 1 165 ? -10.974 11.076 18.279 1.00 95.50 165 ALA A CA 1
ATOM 1246 C C . ALA A 1 165 ? -12.287 11.096 19.083 1.00 95.50 165 ALA A C 1
ATOM 1248 O O . ALA A 1 165 ? -12.295 10.741 20.262 1.00 95.50 165 ALA A O 1
ATOM 1249 N N . ALA A 1 166 ? -13.405 11.472 18.452 1.00 93.81 166 ALA A N 1
ATOM 1250 C CA . ALA A 1 166 ? -14.723 11.448 19.083 1.00 93.81 166 ALA A CA 1
ATOM 1251 C C . ALA A 1 166 ? -15.175 10.021 19.442 1.00 93.81 166 ALA A C 1
ATOM 1253 O O . ALA A 1 166 ? -15.613 9.787 20.570 1.00 93.81 166 ALA A O 1
ATOM 1254 N N . LEU A 1 167 ? -15.007 9.062 18.525 1.00 93.88 167 LEU A N 1
ATOM 1255 C CA . LEU A 1 167 ? -15.294 7.645 18.770 1.00 93.88 167 LEU A CA 1
ATOM 1256 C C . LEU A 1 167 ? -14.452 7.086 19.920 1.00 93.88 167 LEU A C 1
ATOM 1258 O O . LEU A 1 167 ? -14.980 6.430 20.817 1.00 93.88 167 LEU A O 1
ATOM 1262 N N . CYS A 1 168 ? -13.156 7.394 19.926 1.00 94.38 168 CYS A N 1
ATOM 1263 C CA . CYS A 1 168 ? -12.235 6.947 20.960 1.00 94.38 168 CYS A CA 1
ATOM 1264 C C . CYS A 1 168 ? -12.615 7.490 22.344 1.00 94.38 168 CYS A C 1
ATOM 1266 O O . CYS A 1 168 ? -12.673 6.717 23.300 1.00 94.38 168 CYS A O 1
ATOM 1268 N N . ARG A 1 169 ? -12.967 8.780 22.452 1.00 92.88 169 ARG A N 1
ATOM 1269 C CA . ARG A 1 169 ? -13.479 9.367 23.705 1.00 92.88 169 ARG A CA 1
ATOM 1270 C C . ARG A 1 169 ? -14.741 8.662 24.199 1.00 92.88 169 ARG A C 1
ATOM 1272 O O . ARG A 1 169 ? -14.827 8.332 25.377 1.00 92.88 169 ARG A O 1
ATOM 1279 N N . GLY A 1 170 ? -15.689 8.382 23.303 1.00 89.31 170 GLY A N 1
ATOM 1280 C CA . GLY A 1 170 ? -16.916 7.655 23.649 1.00 89.31 170 GLY A CA 1
ATOM 1281 C C . GLY A 1 170 ? -16.666 6.216 24.119 1.00 89.31 170 GLY A C 1
ATOM 1282 O O . GLY A 1 170 ? -17.425 5.685 24.928 1.00 89.31 170 GLY A O 1
ATOM 1283 N N . ALA A 1 171 ? -15.590 5.580 23.648 1.00 86.94 171 ALA A N 1
ATOM 1284 C CA . ALA A 1 171 ? -15.208 4.228 24.048 1.00 86.94 171 ALA A CA 1
ATOM 1285 C C . ALA A 1 171 ? -14.379 4.171 25.348 1.00 86.94 171 ALA A C 1
ATOM 1287 O O . ALA A 1 171 ? -14.383 3.133 26.011 1.00 86.94 171 ALA A O 1
ATOM 1288 N N . ALA A 1 172 ? -13.709 5.263 25.742 1.00 79.81 172 ALA A N 1
ATOM 1289 C CA . ALA A 1 172 ? -12.809 5.309 26.902 1.00 79.81 172 ALA A CA 1
ATOM 1290 C C . ALA A 1 172 ? -13.489 4.931 28.236 1.00 79.81 172 ALA A C 1
ATOM 1292 O O . ALA A 1 172 ? -12.849 4.362 29.117 1.00 79.81 172 ALA A O 1
ATOM 1293 N N . GLY A 1 173 ? -14.801 5.157 28.367 1.00 75.56 173 GLY A N 1
ATOM 1294 C CA . GLY A 1 173 ? -15.578 4.798 29.562 1.00 75.56 173 GLY A CA 1
ATOM 1295 C C . GLY A 1 173 ? -15.890 3.303 29.726 1.00 75.56 173 GLY A C 1
ATOM 1296 O O . GLY A 1 173 ? -16.493 2.917 30.721 1.00 75.56 173 GLY A O 1
ATOM 1297 N N . ARG A 1 174 ? -15.505 2.440 28.774 1.00 79.44 174 ARG A N 1
ATOM 1298 C CA . ARG A 1 174 ? -15.895 1.014 28.754 1.00 79.44 174 ARG A CA 1
ATOM 1299 C C . ARG A 1 174 ? -14.970 0.087 29.557 1.00 79.44 174 ARG A C 1
ATOM 1301 O O . ARG A 1 174 ? -15.116 -1.129 29.466 1.00 79.44 174 ARG A O 1
ATOM 1308 N N . GLY A 1 175 ? -13.992 0.627 30.290 1.00 76.19 175 GLY A N 1
ATOM 1309 C CA . GLY A 1 175 ? -13.119 -0.137 31.197 1.00 76.19 175 GLY A CA 1
ATOM 1310 C C . GLY A 1 175 ? -12.175 -1.149 30.528 1.00 76.19 175 GLY A C 1
ATOM 1311 O O . GLY A 1 175 ? -11.522 -1.926 31.219 1.00 76.19 175 GLY A O 1
ATOM 1312 N N . ARG A 1 176 ? -12.076 -1.154 29.192 1.00 84.19 176 ARG A N 1
ATOM 1313 C CA . ARG A 1 176 ? -11.181 -2.031 28.423 1.00 84.19 176 ARG A CA 1
ATOM 1314 C C . ARG A 1 176 ? -10.271 -1.229 27.506 1.00 84.19 176 ARG A C 1
ATOM 1316 O O . ARG A 1 176 ? -10.628 -0.146 27.050 1.00 84.19 176 ARG A O 1
ATOM 1323 N N . ARG A 1 177 ? -9.104 -1.797 27.192 1.00 89.06 177 ARG A N 1
ATOM 1324 C CA . ARG A 1 177 ? -8.156 -1.195 26.250 1.00 89.06 177 ARG A CA 1
ATOM 1325 C C . ARG A 1 177 ? -8.773 -1.133 24.851 1.00 89.06 177 ARG A C 1
ATOM 1327 O O . ARG A 1 177 ? -9.206 -2.155 24.318 1.00 89.06 177 ARG A O 1
ATOM 1334 N N . LEU A 1 178 ? -8.777 0.063 24.270 1.00 94.50 178 LEU A N 1
ATOM 1335 C CA . LEU A 1 178 ? -9.305 0.313 22.934 1.00 94.50 178 LEU A CA 1
ATOM 1336 C C . LEU A 1 178 ? -8.443 -0.397 21.882 1.00 94.50 178 LEU A C 1
ATOM 1338 O O . LEU A 1 178 ? -7.214 -0.327 21.946 1.00 94.50 178 LEU A O 1
ATOM 1342 N N . THR A 1 179 ? -9.077 -1.084 20.932 1.00 96.31 179 THR A N 1
ATOM 1343 C CA . THR A 1 179 ? -8.400 -1.775 19.825 1.00 96.31 179 THR A CA 1
ATOM 1344 C C . THR A 1 179 ? -8.771 -1.154 18.480 1.00 96.31 179 THR A C 1
ATOM 1346 O O . THR A 1 179 ? -9.950 -1.095 18.132 1.00 96.31 179 THR A O 1
ATOM 1349 N N . LEU A 1 180 ? -7.763 -0.733 17.714 1.00 97.62 180 LEU A N 1
ATOM 1350 C CA . LEU A 1 180 ? -7.899 -0.245 16.343 1.00 97.62 180 LEU A CA 1
ATOM 1351 C C . LEU A 1 180 ? -7.306 -1.243 15.351 1.00 97.62 180 LEU A C 1
ATOM 1353 O O . LEU A 1 180 ? -6.247 -1.826 15.603 1.00 97.62 180 LEU A O 1
ATOM 1357 N N . VAL A 1 181 ? -7.952 -1.367 14.195 1.00 97.88 181 VAL A N 1
ATOM 1358 C CA . VAL A 1 181 ? -7.409 -2.083 13.037 1.00 97.88 181 VAL A CA 1
ATOM 1359 C C . VAL A 1 181 ? -7.442 -1.169 11.818 1.00 97.88 181 VAL A C 1
ATOM 1361 O O . VAL A 1 181 ? -8.492 -0.642 11.478 1.00 97.88 181 VAL A O 1
ATOM 1364 N N . ASP A 1 182 ? -6.314 -1.000 11.141 1.00 96.75 182 ASP A N 1
ATOM 1365 C CA . ASP A 1 182 ? -6.229 -0.337 9.840 1.00 96.75 182 ASP A CA 1
ATOM 1366 C C . ASP A 1 182 ? -6.087 -1.405 8.755 1.00 96.75 182 ASP A C 1
ATOM 1368 O O . ASP A 1 182 ? -5.084 -2.106 8.710 1.00 96.75 182 ASP A O 1
ATOM 1372 N N . LEU A 1 183 ? -7.102 -1.569 7.907 1.00 94.44 183 LEU A N 1
ATOM 1373 C CA . LEU A 1 183 ? -7.136 -2.589 6.855 1.00 94.44 183 LEU A CA 1
ATOM 1374 C C . LEU A 1 183 ? -6.236 -2.248 5.655 1.00 94.44 183 LEU A C 1
ATOM 1376 O O . LEU A 1 183 ? -6.053 -3.088 4.778 1.00 94.44 183 LEU A O 1
ATOM 1380 N N . ALA A 1 184 ? -5.720 -1.021 5.588 1.00 89.88 184 ALA A N 1
ATOM 1381 C CA . ALA A 1 184 ? -5.055 -0.464 4.417 1.00 89.88 184 ALA A CA 1
ATOM 1382 C C . ALA A 1 184 ? -3.813 0.346 4.805 1.00 89.88 184 ALA A C 1
ATOM 1384 O O . ALA A 1 184 ? -3.609 1.466 4.327 1.00 89.88 184 ALA A O 1
ATOM 1385 N N . CYS A 1 185 ? -2.990 -0.198 5.700 1.00 92.12 185 CYS A N 1
ATOM 1386 C CA . CYS A 1 185 ? -1.965 0.583 6.383 1.00 92.12 185 CYS A CA 1
ATOM 1387 C C . CYS A 1 185 ? -0.870 1.114 5.451 1.00 92.12 185 CYS A C 1
ATOM 1389 O O . CYS A 1 185 ? -0.221 2.115 5.772 1.00 92.12 185 CYS A O 1
ATOM 1391 N N . GLY A 1 186 ? -0.642 0.454 4.310 1.00 91.81 186 GLY A N 1
ATOM 1392 C CA . GLY A 1 186 ? 0.521 0.710 3.466 1.00 91.81 186 GLY A CA 1
ATOM 1393 C C . GLY A 1 186 ? 1.800 0.627 4.301 1.00 91.81 186 GLY A C 1
ATOM 1394 O O . GLY A 1 186 ? 1.941 -0.246 5.157 1.00 91.81 186 GLY A O 1
ATOM 1395 N N . VAL A 1 187 ? 2.680 1.613 4.139 1.00 93.62 187 VAL A N 1
ATOM 1396 C CA . VAL A 1 187 ? 3.910 1.760 4.941 1.00 93.62 187 VAL A CA 1
ATOM 1397 C C . VAL A 1 187 ? 3.699 2.358 6.345 1.00 93.62 187 VAL A C 1
ATOM 1399 O O . VAL A 1 187 ? 4.649 2.779 6.998 1.00 93.62 187 VAL A O 1
ATOM 1402 N N . GLY A 1 188 ? 2.457 2.439 6.827 1.00 94.19 188 GLY A N 1
ATOM 1403 C CA . GLY A 1 188 ? 2.137 2.703 8.235 1.00 94.19 188 GLY A CA 1
ATOM 1404 C C . GLY A 1 188 ? 1.939 4.166 8.638 1.00 94.19 188 GLY A C 1
ATOM 1405 O O . GLY A 1 188 ? 1.507 4.415 9.760 1.00 94.19 188 GLY A O 1
ATOM 1406 N N . LEU A 1 189 ? 2.171 5.146 7.754 1.00 92.88 189 LEU A N 1
ATOM 1407 C CA . LEU A 1 189 ? 2.011 6.580 8.076 1.00 92.88 189 LEU A CA 1
ATOM 1408 C C . LEU A 1 189 ? 0.624 6.919 8.652 1.00 92.88 189 LEU A C 1
ATOM 1410 O O . LEU A 1 189 ? 0.523 7.567 9.692 1.00 92.88 189 LEU A O 1
ATOM 1414 N N . GLY A 1 190 ? -0.445 6.456 7.992 1.00 92.06 190 GLY A N 1
ATOM 1415 C CA . GLY A 1 190 ? -1.820 6.687 8.453 1.00 92.06 190 GLY A CA 1
ATOM 1416 C C . GLY A 1 190 ? -2.142 5.941 9.749 1.00 92.06 190 GLY A C 1
ATOM 1417 O O . GLY A 1 190 ? -2.809 6.480 10.628 1.00 92.06 190 GLY A O 1
ATOM 1418 N N . THR A 1 191 ? -1.610 4.729 9.903 1.00 95.69 191 THR A N 1
ATOM 1419 C CA . THR A 1 191 ? -1.815 3.902 11.095 1.00 95.69 191 THR A CA 1
ATOM 1420 C C . THR A 1 191 ? -1.148 4.511 12.327 1.00 95.69 191 THR A C 1
ATOM 1422 O O . THR A 1 191 ? -1.771 4.577 13.385 1.00 95.69 191 THR A O 1
ATOM 1425 N N . TYR A 1 192 ? 0.085 5.013 12.201 1.00 97.06 192 TYR A N 1
ATOM 1426 C CA . TYR A 1 192 ? 0.763 5.720 13.289 1.00 97.06 192 TYR A CA 1
ATOM 1427 C C . TYR A 1 192 ? 0.043 7.022 13.656 1.00 97.06 192 TYR A C 1
ATOM 1429 O O . TYR A 1 192 ? -0.156 7.299 14.837 1.00 97.06 192 TYR A O 1
ATOM 1437 N N . GLU A 1 193 ? -0.424 7.793 12.671 1.00 95.38 193 GLU A N 1
ATOM 1438 C CA . GLU A 1 193 ? -1.229 8.996 12.924 1.00 95.38 193 GLU A CA 1
ATOM 1439 C C . GLU A 1 193 ? -2.536 8.675 13.671 1.00 95.38 193 GLU A C 1
ATOM 1441 O O . GLU A 1 193 ? -2.909 9.376 14.621 1.00 95.38 193 GLU A O 1
ATOM 1446 N N . ALA A 1 194 ? -3.218 7.593 13.290 1.00 95.56 194 ALA A N 1
ATOM 1447 C CA . ALA A 1 194 ? -4.405 7.112 13.986 1.00 95.56 194 ALA A CA 1
ATOM 1448 C C . ALA A 1 194 ? -4.086 6.654 15.417 1.00 95.56 194 ALA A C 1
ATOM 1450 O O . ALA A 1 194 ? -4.840 6.967 16.339 1.00 95.56 194 ALA A O 1
ATOM 1451 N N . ALA A 1 195 ? -2.958 5.968 15.619 1.00 97.06 195 ALA A N 1
ATOM 1452 C CA . ALA A 1 195 ? -2.500 5.520 16.929 1.00 97.06 195 ALA A CA 1
ATOM 1453 C C . ALA A 1 195 ? -2.237 6.699 17.879 1.00 97.06 195 ALA A C 1
ATOM 1455 O O . ALA A 1 195 ? -2.732 6.689 19.007 1.00 97.06 195 ALA A O 1
ATOM 1456 N N . VAL A 1 196 ? -1.533 7.738 17.410 1.00 96.94 196 VAL A N 1
ATOM 1457 C CA . VAL A 1 196 ? -1.308 8.990 18.158 1.00 96.94 196 VAL A CA 1
ATOM 1458 C C . VAL A 1 196 ? -2.637 9.671 18.480 1.00 96.94 196 VAL A C 1
ATOM 1460 O O . VAL A 1 196 ? -2.891 10.031 19.628 1.00 96.94 196 VAL A O 1
ATOM 1463 N N . THR A 1 197 ? -3.515 9.804 17.482 1.00 96.31 197 THR A N 1
ATOM 1464 C CA . THR A 1 197 ? -4.826 10.453 17.641 1.00 96.31 197 THR A CA 1
ATOM 1465 C C . THR A 1 197 ? -5.682 9.732 18.685 1.00 96.31 197 THR A C 1
ATOM 1467 O O . THR A 1 197 ? -6.262 10.369 19.562 1.00 96.31 197 THR A O 1
ATOM 1470 N N . ALA A 1 198 ? -5.743 8.401 18.625 1.00 96.50 198 ALA A N 1
ATOM 1471 C CA . ALA A 1 198 ? -6.503 7.595 19.569 1.00 96.50 198 ALA A CA 1
ATOM 1472 C C . ALA A 1 198 ? -5.903 7.638 20.979 1.00 96.50 198 ALA A C 1
ATOM 1474 O O . ALA A 1 198 ? -6.655 7.809 21.935 1.00 96.50 198 ALA A O 1
ATOM 1475 N N . ALA A 1 199 ? -4.574 7.547 21.108 1.00 96.38 199 ALA A N 1
ATOM 1476 C CA . ALA A 1 199 ? -3.892 7.636 22.397 1.00 96.38 199 ALA A CA 1
ATOM 1477 C C . ALA A 1 199 ? -4.151 8.981 23.088 1.00 96.38 199 ALA A C 1
ATOM 1479 O O . ALA A 1 199 ? -4.520 9.010 24.261 1.00 96.38 199 ALA A O 1
ATOM 1480 N N . ALA A 1 200 ? -4.037 10.084 22.343 1.00 96.06 200 ALA A N 1
ATOM 1481 C CA . ALA A 1 200 ? -4.338 11.420 22.844 1.00 96.06 200 ALA A CA 1
ATOM 1482 C C . ALA A 1 200 ? -5.816 11.569 23.237 1.00 96.06 200 ALA A C 1
ATOM 1484 O O . ALA A 1 200 ? -6.127 12.166 24.263 1.00 96.06 200 ALA A O 1
ATOM 1485 N N . ALA A 1 201 ? -6.734 10.999 22.451 1.00 95.50 201 ALA A N 1
ATOM 1486 C CA . ALA A 1 201 ? -8.166 11.087 22.715 1.00 95.50 201 ALA A CA 1
ATOM 1487 C C . ALA A 1 201 ? -8.599 10.358 23.997 1.00 95.50 201 ALA A C 1
ATOM 1489 O O . ALA A 1 201 ? -9.549 10.805 24.637 1.00 95.50 201 ALA A O 1
ATOM 1490 N N . ILE A 1 202 ? -7.938 9.254 24.363 1.00 95.00 202 ILE A N 1
ATOM 1491 C CA . ILE A 1 202 ? -8.302 8.446 25.543 1.00 95.00 202 ILE A CA 1
ATOM 1492 C C . ILE A 1 202 ? -7.345 8.615 26.729 1.00 95.00 202 ILE A C 1
ATOM 1494 O O . ILE A 1 202 ? -7.605 8.058 27.790 1.00 95.00 202 ILE A O 1
ATOM 1498 N N . GLY A 1 203 ? -6.233 9.336 26.558 1.00 93.88 203 GLY A N 1
ATOM 1499 C CA . GLY A 1 203 ? -5.200 9.501 27.587 1.00 93.88 203 GLY A CA 1
ATOM 1500 C C . GLY A 1 203 ? -4.444 8.212 27.945 1.00 93.88 203 GLY A C 1
ATOM 1501 O O . GLY A 1 203 ? -3.836 8.137 29.007 1.00 93.88 203 GLY A O 1
ATOM 1502 N N . ALA A 1 204 ? -4.495 7.181 27.094 1.00 93.25 204 ALA A N 1
ATOM 1503 C CA . ALA A 1 204 ? -3.910 5.860 27.337 1.00 93.25 204 ALA A CA 1
ATOM 1504 C C . ALA A 1 204 ? -3.522 5.168 26.014 1.00 93.25 204 ALA A C 1
ATOM 1506 O O . ALA A 1 204 ? -4.105 5.473 24.975 1.00 93.25 204 ALA A O 1
ATOM 1507 N N . PRO A 1 205 ? -2.568 4.215 26.004 1.00 94.88 205 PRO A N 1
ATOM 1508 C CA . PRO A 1 205 ? -2.133 3.567 24.768 1.00 94.88 205 PRO A CA 1
ATOM 1509 C C . PRO A 1 205 ? -3.172 2.547 24.247 1.00 94.88 205 PRO A C 1
ATOM 1511 O O . PRO A 1 205 ? -3.381 1.508 24.888 1.00 94.88 205 PRO A O 1
ATOM 1514 N N . PRO A 1 206 ? -3.792 2.745 23.065 1.00 95.75 206 PRO A N 1
ATOM 1515 C CA . PRO A 1 206 ? -4.608 1.717 22.419 1.00 95.75 206 PRO A CA 1
ATOM 1516 C C . PRO A 1 206 ? -3.767 0.514 21.969 1.00 95.75 206 PRO A C 1
ATOM 1518 O O . PRO A 1 206 ? -2.536 0.559 21.946 1.00 95.75 206 PRO A O 1
ATOM 1521 N N . ARG A 1 207 ? -4.433 -0.585 21.614 1.00 96.25 207 ARG A N 1
ATOM 1522 C CA . ARG A 1 207 ? -3.856 -1.654 20.792 1.00 96.25 207 ARG A CA 1
ATOM 1523 C C . ARG A 1 207 ? -4.113 -1.311 19.328 1.00 96.25 207 ARG A C 1
ATOM 1525 O O . ARG A 1 207 ? -5.255 -1.035 18.977 1.00 96.25 207 ARG A O 1
ATOM 1532 N N . VAL A 1 208 ? -3.085 -1.346 18.487 1.00 97.38 208 VAL A N 1
ATOM 1533 C CA . VAL A 1 208 ? -3.205 -0.959 17.074 1.00 97.38 208 VAL A CA 1
ATOM 1534 C C . VAL A 1 208 ? -2.581 -2.022 16.188 1.00 97.38 208 VAL A C 1
ATOM 1536 O O . VAL A 1 208 ? -1.468 -2.473 16.455 1.00 97.38 208 VAL A O 1
ATOM 1539 N N . LEU A 1 209 ? -3.309 -2.408 15.143 1.00 97.75 209 LEU A N 1
ATOM 1540 C CA . LEU A 1 209 ? -2.851 -3.336 14.116 1.00 97.75 209 LEU A CA 1
ATOM 1541 C C . LEU A 1 209 ? -3.041 -2.711 12.732 1.00 97.75 209 LEU A C 1
ATOM 1543 O O . LEU A 1 209 ? -4.168 -2.397 12.356 1.00 97.75 209 LEU A O 1
ATOM 1547 N N . GLY A 1 210 ? -1.960 -2.561 11.974 1.00 97.12 210 GLY A N 1
ATOM 1548 C CA . GLY A 1 210 ? -1.991 -2.211 10.558 1.00 97.12 210 GLY A CA 1
ATOM 1549 C C . GLY A 1 210 ? -1.907 -3.452 9.674 1.00 97.12 210 GLY A C 1
ATOM 1550 O O . GLY A 1 210 ? -1.072 -4.327 9.898 1.00 97.12 210 GLY A O 1
ATOM 1551 N N . LEU A 1 211 ? -2.767 -3.529 8.665 1.00 95.38 211 LEU A N 1
ATOM 1552 C CA . LEU A 1 211 ? -2.802 -4.592 7.674 1.00 95.38 211 LEU A CA 1
ATOM 1553 C C . LEU A 1 211 ? -2.549 -4.042 6.276 1.00 95.38 211 LEU A C 1
ATOM 1555 O O . LEU A 1 211 ? -3.095 -3.011 5.888 1.00 95.38 211 LEU A O 1
ATOM 1559 N N . THR A 1 212 ? -1.766 -4.774 5.498 1.00 92.75 212 THR A N 1
ATOM 1560 C CA . THR A 1 212 ? -1.563 -4.505 4.073 1.00 92.75 212 THR A CA 1
ATOM 1561 C C . THR A 1 212 ? -1.485 -5.813 3.290 1.00 92.75 212 THR A C 1
ATOM 1563 O O . THR A 1 212 ? -1.168 -6.864 3.832 1.00 92.75 212 THR A O 1
ATOM 1566 N N . LEU A 1 213 ? -1.769 -5.766 1.992 1.00 89.50 213 LEU A N 1
ATOM 1567 C CA . LEU A 1 213 ? -1.580 -6.893 1.085 1.00 89.50 213 LEU A CA 1
ATOM 1568 C C . LEU A 1 213 ? -0.107 -7.138 0.717 1.00 89.50 213 LEU A C 1
ATOM 1570 O O . LEU A 1 213 ? 0.213 -8.235 0.260 1.00 89.50 213 LEU A O 1
ATOM 1574 N N . GLU A 1 214 ? 0.770 -6.140 0.861 1.00 90.88 214 GLU A N 1
ATOM 1575 C CA . GLU A 1 214 ? 2.180 -6.216 0.457 1.00 90.88 214 GLU A CA 1
ATOM 1576 C C . GLU A 1 214 ? 3.083 -6.457 1.681 1.00 90.88 214 GLU A C 1
ATOM 1578 O O . GLU A 1 214 ? 3.216 -5.574 2.531 1.00 90.88 214 GLU A O 1
ATOM 1583 N N . PRO A 1 215 ? 3.778 -7.606 1.797 1.00 93.69 215 PRO A N 1
ATOM 1584 C CA . PRO A 1 215 ? 4.670 -7.850 2.935 1.00 93.69 215 PRO A CA 1
ATOM 1585 C C . PRO A 1 215 ? 5.796 -6.834 3.094 1.00 93.69 215 PRO A C 1
ATOM 1587 O O . PRO A 1 215 ? 6.172 -6.516 4.219 1.00 93.69 215 PRO A O 1
ATOM 1590 N N . LEU A 1 216 ? 6.299 -6.285 1.987 1.00 93.62 216 LEU A N 1
ATOM 1591 C CA . LEU A 1 216 ? 7.308 -5.228 2.022 1.00 93.62 216 LEU A CA 1
ATOM 1592 C C . LEU A 1 216 ? 6.777 -3.932 2.642 1.00 93.62 216 LEU A C 1
ATOM 1594 O O . LEU A 1 216 ? 7.521 -3.262 3.350 1.00 93.62 216 LEU A O 1
ATOM 1598 N N . GLU A 1 217 ? 5.501 -3.597 2.442 1.00 94.44 217 GLU A N 1
ATOM 1599 C CA . GLU A 1 217 ? 4.880 -2.448 3.107 1.00 94.44 217 GLU A CA 1
ATOM 1600 C C . GLU A 1 217 ? 4.780 -2.671 4.623 1.00 94.44 217 GLU A C 1
ATOM 1602 O O . GLU A 1 217 ? 5.159 -1.788 5.391 1.00 94.44 217 GLU A O 1
ATOM 1607 N N . ALA A 1 218 ? 4.366 -3.867 5.061 1.00 95.25 218 ALA A N 1
ATOM 1608 C CA . ALA A 1 218 ? 4.324 -4.220 6.484 1.00 95.25 218 ALA A CA 1
ATOM 1609 C C . ALA A 1 218 ? 5.724 -4.198 7.125 1.00 95.25 218 ALA A C 1
ATOM 1611 O O . ALA A 1 218 ? 5.895 -3.690 8.235 1.00 95.25 218 ALA A O 1
ATOM 1612 N N . TRP A 1 219 ? 6.735 -4.706 6.412 1.00 95.50 219 TRP A N 1
ATOM 1613 C CA . TRP A 1 219 ? 8.131 -4.643 6.840 1.00 95.50 219 TRP A CA 1
ATOM 1614 C C . TRP A 1 219 ? 8.605 -3.190 6.990 1.00 95.50 219 TRP A C 1
ATOM 1616 O O . TRP A 1 219 ? 9.059 -2.819 8.074 1.00 95.50 219 TRP A O 1
ATOM 1626 N N . MET A 1 220 ? 8.412 -2.348 5.966 1.00 95.31 220 MET A N 1
ATOM 1627 C CA . MET A 1 220 ? 8.766 -0.920 5.997 1.00 95.31 220 MET A CA 1
ATOM 1628 C C . MET A 1 220 ? 8.085 -0.182 7.154 1.00 95.31 220 MET A C 1
ATOM 1630 O O . MET A 1 220 ? 8.738 0.568 7.883 1.00 95.31 220 MET A O 1
ATOM 1634 N N . ALA A 1 221 ? 6.792 -0.444 7.369 1.00 95.81 221 ALA A N 1
ATOM 1635 C CA . ALA A 1 221 ? 6.024 0.128 8.467 1.00 95.81 221 ALA A CA 1
ATOM 1636 C C . ALA A 1 221 ? 6.616 -0.256 9.831 1.00 95.81 221 ALA A C 1
ATOM 1638 O O . ALA A 1 221 ? 6.933 0.617 10.636 1.00 95.81 221 ALA A O 1
ATOM 1639 N N . SER A 1 222 ? 6.852 -1.554 10.059 1.00 96.12 222 SER A N 1
ATOM 1640 C CA . SER A 1 222 ? 7.390 -2.070 11.325 1.00 96.12 222 SER A CA 1
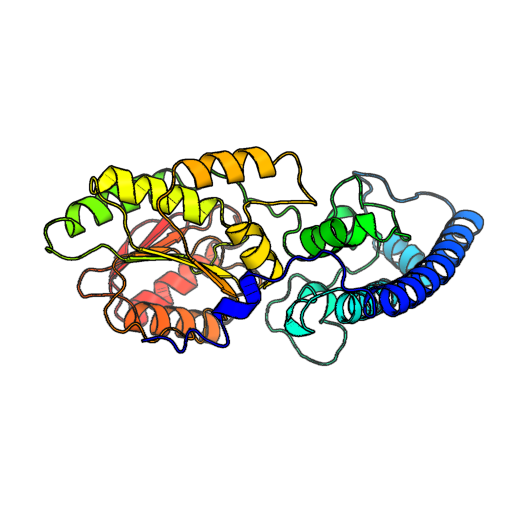ATOM 1641 C C . SER A 1 222 ? 8.794 -1.555 11.656 1.00 96.12 222 SER A C 1
ATOM 1643 O O . SER A 1 222 ? 9.137 -1.394 12.826 1.00 96.12 222 SER A O 1
ATOM 1645 N N . ARG A 1 223 ? 9.609 -1.277 10.631 1.00 95.06 223 ARG A N 1
ATOM 1646 C CA . ARG A 1 223 ? 10.987 -0.783 10.768 1.00 95.06 223 ARG A CA 1
ATOM 1647 C C . ARG A 1 223 ? 11.099 0.736 10.682 1.00 95.06 223 ARG A C 1
ATOM 1649 O O . ARG A 1 223 ? 12.184 1.270 10.905 1.00 95.06 223 ARG A O 1
ATOM 1656 N N . CYS A 1 224 ? 10.004 1.426 10.365 1.00 95.19 224 CYS A N 1
ATOM 1657 C CA . CYS A 1 224 ? 9.989 2.867 10.126 1.00 95.19 224 CYS A CA 1
ATOM 1658 C C . CYS A 1 224 ? 11.074 3.296 9.119 1.00 95.19 224 CYS A C 1
ATOM 1660 O O . CYS A 1 224 ? 11.831 4.245 9.364 1.00 95.19 224 CYS A O 1
ATOM 1662 N N . CYS A 1 225 ? 11.177 2.561 8.009 1.00 93.94 225 CYS A N 1
ATOM 1663 C CA . CYS A 1 225 ? 12.154 2.797 6.948 1.00 93.94 225 CYS A CA 1
ATOM 1664 C C . CYS A 1 225 ? 11.485 2.830 5.569 1.00 93.94 225 CYS A C 1
ATOM 1666 O O . CYS A 1 225 ? 10.550 2.078 5.311 1.00 93.94 225 CYS A O 1
ATOM 1668 N N . LEU A 1 226 ? 11.966 3.715 4.696 1.00 93.12 226 LEU A N 1
ATOM 1669 C CA . LEU A 1 226 ? 11.526 3.887 3.311 1.00 93.12 226 LEU A CA 1
ATOM 1670 C C . LEU A 1 226 ? 12.772 4.095 2.433 1.00 93.12 226 LEU A C 1
ATOM 1672 O O . LEU A 1 226 ? 13.085 5.226 2.059 1.00 93.12 226 LEU A O 1
ATOM 1676 N N . PRO A 1 227 ? 13.512 3.021 2.096 1.00 91.56 227 PRO A N 1
ATOM 1677 C CA . PRO A 1 227 ? 14.778 3.132 1.364 1.00 91.56 227 PRO A CA 1
ATOM 1678 C C . PRO A 1 227 ? 14.612 3.726 -0.044 1.00 91.56 227 PRO A C 1
ATOM 1680 O O . PRO A 1 227 ? 15.569 4.234 -0.622 1.00 91.56 227 PRO A O 1
ATOM 1683 N N . HIS A 1 228 ? 13.401 3.676 -0.602 1.00 91.25 228 HIS A N 1
ATOM 1684 C CA . HIS A 1 228 ? 13.046 4.282 -1.883 1.00 91.25 228 HIS A CA 1
ATOM 1685 C C . HIS A 1 228 ? 12.604 5.745 -1.785 1.00 91.25 228 HIS A C 1
ATOM 1687 O O . HIS A 1 228 ? 12.478 6.404 -2.816 1.00 91.25 228 HIS A O 1
ATOM 1693 N N . ASP A 1 229 ? 12.340 6.247 -0.577 1.00 90.50 229 ASP A N 1
ATOM 1694 C CA . ASP A 1 229 ? 11.728 7.555 -0.342 1.00 90.50 229 ASP A CA 1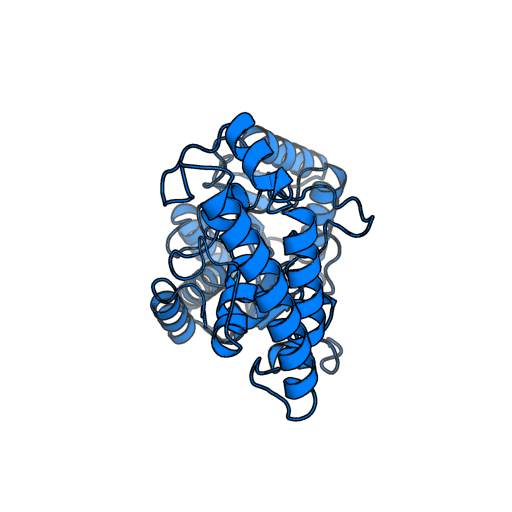
ATOM 1695 C C . ASP A 1 229 ? 12.325 8.249 0.901 1.00 90.50 229 ASP A C 1
ATOM 1697 O O . ASP A 1 229 ? 11.696 8.330 1.968 1.00 90.50 229 ASP A O 1
ATOM 1701 N N . PRO A 1 230 ? 13.546 8.804 0.771 1.00 87.31 230 PRO A N 1
ATOM 1702 C CA . PRO A 1 230 ? 14.209 9.511 1.865 1.00 87.31 230 PRO A CA 1
ATOM 1703 C C . PRO A 1 230 ? 13.464 10.784 2.303 1.00 87.31 230 PRO A C 1
ATOM 1705 O O . PRO A 1 230 ? 13.726 11.302 3.386 1.00 87.31 230 PRO A O 1
ATOM 1708 N N . GLY A 1 231 ? 12.525 11.299 1.498 1.00 87.75 231 GLY A N 1
ATOM 1709 C CA . GLY A 1 231 ? 11.695 12.450 1.859 1.00 87.75 231 GLY A CA 1
ATOM 1710 C C . GLY A 1 231 ? 10.536 12.091 2.798 1.00 87.75 231 GLY A C 1
ATOM 1711 O O . GLY A 1 231 ? 10.152 12.891 3.659 1.00 87.75 231 GLY A O 1
ATOM 1712 N N . ARG A 1 232 ? 9.953 10.892 2.664 1.00 89.12 232 ARG A N 1
ATOM 1713 C CA . ARG A 1 232 ? 8.883 10.401 3.554 1.00 89.12 232 ARG A CA 1
ATOM 1714 C C . ARG A 1 232 ? 9.415 9.734 4.824 1.00 89.12 232 ARG A C 1
ATOM 1716 O O . ARG A 1 232 ? 8.758 9.839 5.861 1.00 89.12 232 ARG A O 1
ATOM 1723 N N . GLU A 1 233 ? 10.603 9.127 4.799 1.00 92.88 233 GLU A N 1
ATOM 1724 C CA . GLU A 1 233 ? 11.137 8.369 5.946 1.00 92.88 233 GLU A CA 1
ATOM 1725 C C . GLU A 1 233 ? 11.218 9.175 7.265 1.00 92.88 233 GLU A C 1
ATOM 1727 O O . GLU A 1 233 ? 10.723 8.686 8.288 1.00 92.88 233 GLU A O 1
ATOM 1732 N N . PRO A 1 234 ? 11.743 10.420 7.302 1.00 93.75 234 PRO A N 1
ATOM 1733 C CA . PRO A 1 234 ? 11.830 11.185 8.548 1.00 93.75 234 PRO A CA 1
ATOM 1734 C C . PRO A 1 234 ? 10.463 11.473 9.179 1.00 93.75 234 PRO A C 1
ATOM 1736 O O . PRO A 1 234 ? 10.339 11.542 10.403 1.00 93.75 234 PRO A O 1
ATOM 1739 N N . ARG A 1 235 ? 9.422 11.630 8.352 1.00 91.44 235 ARG A N 1
ATOM 1740 C CA . ARG A 1 235 ? 8.045 11.852 8.815 1.00 91.44 235 ARG A CA 1
ATOM 1741 C C . ARG A 1 235 ? 7.468 10.589 9.443 1.00 91.44 235 ARG A C 1
ATOM 1743 O O . ARG A 1 235 ? 6.895 10.672 10.528 1.00 91.44 235 ARG A O 1
ATOM 1750 N N . LEU A 1 236 ? 7.691 9.434 8.814 1.00 94.00 236 LEU A N 1
ATOM 1751 C CA . LEU A 1 236 ? 7.312 8.132 9.365 1.00 94.00 236 LEU A CA 1
ATOM 1752 C C . LEU A 1 236 ? 7.966 7.902 10.731 1.00 94.00 236 LEU A C 1
ATOM 1754 O O . LEU A 1 236 ? 7.266 7.628 11.703 1.00 94.00 236 LEU A O 1
ATOM 1758 N N . ARG A 1 237 ? 9.284 8.110 10.835 1.00 96.25 237 ARG A N 1
ATOM 1759 C CA . ARG A 1 237 ? 10.018 7.960 12.103 1.00 96.25 237 ARG A CA 1
ATOM 1760 C C . ARG A 1 237 ? 9.521 8.902 13.193 1.00 96.25 237 ARG A C 1
ATOM 1762 O O . ARG A 1 237 ? 9.376 8.486 14.338 1.00 96.25 237 ARG A O 1
ATOM 1769 N N . ARG A 1 238 ? 9.226 10.160 12.848 1.00 95.88 238 ARG A N 1
ATOM 1770 C CA . ARG A 1 238 ? 8.680 11.137 13.799 1.00 95.88 238 ARG A CA 1
ATOM 1771 C C . ARG A 1 238 ? 7.329 10.692 14.357 1.00 95.88 238 ARG A C 1
ATOM 1773 O O . ARG A 1 238 ? 7.124 10.786 15.561 1.00 95.88 238 ARG A O 1
ATOM 1780 N N . LEU A 1 239 ? 6.424 10.219 13.499 1.00 94.12 239 LEU A N 1
ATOM 1781 C CA . LEU A 1 239 ? 5.114 9.722 13.925 1.00 94.12 239 LEU A CA 1
ATOM 1782 C C . LEU A 1 239 ? 5.242 8.459 14.777 1.00 94.12 239 LEU A C 1
ATOM 1784 O O . LEU A 1 239 ? 4.624 8.375 15.834 1.00 94.12 239 LEU A O 1
ATOM 1788 N N . ALA A 1 240 ? 6.082 7.513 14.361 1.00 96.31 240 ALA A N 1
ATOM 1789 C CA . ALA A 1 240 ? 6.319 6.286 15.108 1.00 96.31 240 ALA A CA 1
ATOM 1790 C C . ALA A 1 240 ? 6.892 6.548 16.509 1.00 96.31 240 ALA A C 1
ATOM 1792 O O . ALA A 1 240 ? 6.472 5.904 17.463 1.00 96.31 240 ALA A O 1
ATOM 1793 N N . ALA A 1 241 ? 7.779 7.539 16.656 1.00 97.19 241 ALA A N 1
ATOM 1794 C CA . ALA A 1 241 ? 8.325 7.941 17.954 1.00 97.19 241 ALA A CA 1
ATOM 1795 C C . ALA A 1 241 ? 7.274 8.542 18.910 1.00 97.19 241 ALA A C 1
ATOM 1797 O O . ALA A 1 241 ? 7.476 8.544 20.121 1.00 97.19 241 ALA A O 1
ATOM 1798 N N . GLN A 1 242 ? 6.166 9.069 18.378 1.00 96.44 242 GLN A N 1
ATOM 1799 C CA . GLN A 1 242 ? 5.059 9.633 19.162 1.00 96.44 242 GLN A CA 1
ATOM 1800 C C . GLN A 1 242 ? 3.952 8.611 19.440 1.00 96.44 242 GLN A C 1
ATOM 1802 O O . GLN A 1 242 ? 3.132 8.806 20.337 1.00 96.44 242 GLN A O 1
ATOM 1807 N N . ALA A 1 243 ? 3.880 7.555 18.634 1.00 96.25 243 ALA A N 1
ATOM 1808 C CA . ALA A 1 243 ? 2.813 6.579 18.698 1.00 96.25 243 ALA A CA 1
ATOM 1809 C C . ALA A 1 243 ? 3.049 5.547 19.814 1.00 96.25 243 ALA A C 1
ATOM 1811 O O . ALA A 1 243 ? 4.190 5.199 20.121 1.00 96.25 243 ALA A O 1
ATOM 1812 N N . PRO A 1 244 ? 1.975 4.978 20.392 1.00 95.56 244 PRO A N 1
ATOM 1813 C CA . PRO A 1 244 ? 2.094 3.715 21.115 1.00 95.56 244 PRO A CA 1
ATOM 1814 C C . PRO A 1 244 ? 2.584 2.599 20.167 1.00 95.56 244 PRO A C 1
ATOM 1816 O O . PRO A 1 244 ? 2.504 2.756 18.946 1.00 95.56 244 PRO A O 1
ATOM 1819 N N . PRO A 1 245 ? 3.025 1.439 20.693 1.00 95.62 245 PRO A N 1
ATOM 1820 C CA . PRO A 1 245 ? 3.396 0.301 19.858 1.00 95.62 245 PRO A CA 1
ATOM 1821 C C . PRO A 1 245 ? 2.279 -0.099 18.883 1.00 95.62 245 PRO A C 1
ATOM 1823 O O . PRO A 1 245 ? 1.124 -0.275 19.288 1.00 95.62 245 PRO A O 1
ATOM 1826 N N . VAL A 1 246 ? 2.647 -0.260 17.611 1.00 97.44 246 VAL A N 1
ATOM 1827 C CA . VAL A 1 246 ? 1.765 -0.684 16.516 1.00 97.44 246 VAL A CA 1
ATOM 1828 C C . VAL A 1 246 ? 2.300 -1.987 15.935 1.00 97.44 246 VAL A C 1
ATOM 1830 O O . VAL A 1 246 ? 3.484 -2.079 15.612 1.00 97.44 246 VAL A O 1
ATOM 1833 N N . ASP A 1 247 ? 1.424 -2.976 15.785 1.00 97.12 247 ASP A N 1
ATOM 1834 C CA . ASP A 1 247 ? 1.735 -4.212 15.071 1.00 97.12 247 ASP A CA 1
ATOM 1835 C C . ASP A 1 247 ? 1.396 -4.045 13.583 1.00 97.12 247 ASP A C 1
ATOM 1837 O O . ASP A 1 247 ? 0.374 -3.445 13.247 1.00 97.12 247 ASP A O 1
ATOM 1841 N N . PHE A 1 248 ? 2.204 -4.615 12.688 1.00 96.38 248 PHE A N 1
ATOM 1842 C CA . PHE A 1 248 ? 1.922 -4.644 11.249 1.00 96.38 248 PHE A CA 1
ATOM 1843 C C . PHE A 1 248 ? 1.907 -6.073 10.723 1.00 96.38 248 PHE A C 1
ATOM 1845 O O . PHE A 1 248 ? 2.707 -6.909 11.144 1.00 96.38 248 PHE A O 1
ATOM 1852 N N . LEU A 1 249 ? 0.990 -6.359 9.801 1.00 94.50 249 LEU A N 1
ATOM 1853 C CA . LEU A 1 249 ? 0.835 -7.686 9.222 1.00 94.50 249 LEU A CA 1
ATOM 1854 C C . LEU A 1 249 ? 0.450 -7.620 7.743 1.00 94.50 249 LEU A C 1
ATOM 1856 O O . LEU A 1 249 ? -0.425 -6.859 7.338 1.00 94.50 249 LEU A O 1
ATOM 1860 N N . ALA A 1 250 ? 1.057 -8.499 6.949 1.00 92.75 250 ALA A N 1
ATOM 1861 C CA . ALA A 1 250 ? 0.594 -8.767 5.600 1.00 92.75 250 ALA A CA 1
ATOM 1862 C C . ALA A 1 250 ? -0.626 -9.705 5.626 1.00 92.75 250 ALA A C 1
ATOM 1864 O O . ALA A 1 250 ? -0.512 -10.843 6.086 1.00 92.75 250 ALA A O 1
ATOM 1865 N N . ALA A 1 251 ? -1.786 -9.251 5.155 1.00 91.56 251 ALA A N 1
ATOM 1866 C CA . ALA A 1 251 ? -3.022 -10.027 5.152 1.00 91.56 251 ALA A CA 1
ATOM 1867 C C . ALA A 1 251 ? -3.981 -9.596 4.035 1.00 91.56 251 ALA A C 1
ATOM 1869 O O . ALA A 1 251 ? -4.034 -8.431 3.645 1.00 91.56 251 ALA A O 1
ATOM 1870 N N . ASP A 1 252 ? -4.791 -10.547 3.563 1.00 90.19 252 ASP A N 1
ATOM 1871 C CA . ASP A 1 252 ? -5.921 -10.255 2.688 1.00 90.19 252 ASP A CA 1
ATOM 1872 C C . ASP A 1 252 ? -7.137 -9.831 3.510 1.00 90.19 252 ASP A C 1
ATOM 1874 O O . ASP A 1 252 ? -7.682 -10.607 4.293 1.00 90.19 252 ASP A O 1
ATOM 1878 N N . VAL A 1 253 ? -7.586 -8.594 3.308 1.00 90.56 253 VAL A N 1
ATOM 1879 C CA . VAL A 1 253 ? -8.726 -7.999 4.023 1.00 90.56 253 VAL A CA 1
ATOM 1880 C C . VAL A 1 253 ? -10.051 -8.717 3.785 1.00 90.56 253 VAL A C 1
ATOM 1882 O O . VAL A 1 253 ? -10.988 -8.547 4.559 1.00 90.56 253 VAL A O 1
ATOM 1885 N N . ARG A 1 254 ? -10.132 -9.538 2.735 1.00 90.06 254 ARG A N 1
ATOM 1886 C CA . ARG A 1 254 ? -11.306 -10.361 2.427 1.00 90.06 254 ARG A CA 1
ATOM 1887 C C . ARG A 1 254 ? -11.388 -11.608 3.311 1.00 90.06 254 ARG A C 1
ATOM 1889 O O . ARG A 1 254 ? -12.471 -12.169 3.456 1.00 90.06 254 ARG A O 1
ATOM 1896 N N . HIS A 1 255 ? -10.259 -12.030 3.889 1.00 89.06 255 HIS A N 1
ATOM 1897 C CA . HIS A 1 255 ? -10.118 -13.224 4.724 1.00 89.06 255 HIS A CA 1
ATOM 1898 C C . HIS A 1 255 ? -9.084 -12.964 5.828 1.00 89.06 255 HIS A C 1
ATOM 1900 O O . HIS A 1 255 ? -7.917 -13.353 5.718 1.00 89.06 255 HIS A O 1
ATOM 1906 N N . LEU A 1 256 ? -9.492 -12.273 6.896 1.00 88.81 256 LEU A N 1
ATOM 1907 C CA . LEU A 1 256 ? -8.543 -11.811 7.902 1.00 88.81 256 LEU A CA 1
ATOM 1908 C C . LEU A 1 256 ? -8.071 -12.968 8.795 1.00 88.81 256 LEU A C 1
ATOM 1910 O O . LEU A 1 256 ? -8.899 -13.616 9.442 1.00 88.81 256 LEU A O 1
ATOM 1914 N N . PRO A 1 257 ? -6.749 -13.175 8.960 1.00 85.12 257 PRO A N 1
ATOM 1915 C CA . PRO A 1 257 ? -6.187 -14.231 9.807 1.00 85.12 257 PRO A CA 1
ATOM 1916 C C . PRO A 1 257 ? -6.237 -13.860 11.304 1.00 85.12 257 PRO A C 1
ATOM 1918 O O . PRO A 1 257 ? -5.322 -14.149 12.074 1.00 85.12 257 PRO A O 1
ATOM 1921 N N . LEU A 1 258 ? -7.291 -13.159 11.727 1.00 85.88 258 LEU A N 1
ATOM 1922 C CA . LEU A 1 258 ? -7.436 -12.601 13.065 1.00 85.88 258 LEU A CA 1
ATOM 1923 C C . LEU A 1 258 ? -8.465 -13.393 13.866 1.00 85.88 258 LEU A C 1
ATOM 1925 O O . LEU A 1 258 ? -9.670 -13.313 13.615 1.00 85.88 258 LEU A O 1
ATOM 1929 N N . ALA A 1 259 ? -7.986 -14.066 14.913 1.00 86.00 259 ALA A N 1
ATOM 1930 C CA . ALA A 1 259 ? -8.809 -14.658 15.968 1.00 86.00 259 ALA A CA 1
ATOM 1931 C C . ALA A 1 259 ? -9.318 -13.585 16.956 1.00 86.00 259 ALA A C 1
ATOM 1933 O O . ALA A 1 259 ? -9.175 -13.708 18.172 1.00 86.00 259 ALA A O 1
ATOM 1934 N N . LEU A 1 260 ? -9.840 -12.488 16.410 1.00 82.06 260 LEU A N 1
ATOM 1935 C CA . LEU A 1 260 ? -10.484 -11.392 17.122 1.00 82.06 260 LEU A CA 1
ATOM 1936 C C . LEU A 1 260 ? -11.949 -11.425 16.691 1.00 82.06 260 LEU A C 1
ATOM 1938 O O . LEU A 1 260 ? -12.240 -11.172 15.532 1.00 82.06 260 LEU A O 1
ATOM 1942 N N . ALA A 1 261 ? -12.861 -11.805 17.574 1.00 85.94 261 ALA A N 1
ATOM 1943 C CA . ALA A 1 261 ? -14.295 -11.719 17.313 1.00 85.94 261 ALA A CA 1
ATOM 1944 C C . ALA A 1 261 ? -14.880 -10.739 18.322 1.00 85.94 261 ALA A C 1
ATOM 1946 O O . ALA A 1 261 ? -14.609 -10.885 19.514 1.00 85.94 261 ALA A O 1
ATOM 1947 N N . ASN A 1 262 ? -15.628 -9.741 17.845 1.00 88.75 262 ASN A N 1
ATOM 1948 C CA . ASN A 1 262 ? -16.215 -8.694 18.686 1.00 88.75 262 ASN A CA 1
ATOM 1949 C C . ASN A 1 262 ? -15.195 -8.061 19.650 1.00 88.75 262 ASN A C 1
ATOM 1951 O O . ASN A 1 262 ? -15.431 -7.968 20.853 1.00 88.75 262 ASN A O 1
ATOM 1955 N N . ALA A 1 263 ? -14.025 -7.687 19.132 1.00 93.31 263 ALA A N 1
ATOM 1956 C CA . ALA A 1 263 ? -12.893 -7.218 19.937 1.00 93.31 263 ALA A CA 1
ATOM 1957 C C . ALA A 1 263 ? -12.247 -5.929 19.405 1.00 93.31 263 ALA A C 1
ATOM 1959 O O . ALA A 1 263 ? -11.311 -5.422 20.021 1.00 93.31 263 ALA A O 1
ATOM 1960 N N . VAL A 1 264 ? -12.722 -5.407 18.272 1.00 96.00 264 VAL A N 1
ATOM 1961 C CA . VAL A 1 264 ? -12.208 -4.187 17.644 1.00 96.00 264 VAL A CA 1
ATOM 1962 C C . VAL A 1 264 ? -13.198 -3.045 17.844 1.00 96.00 264 VAL A C 1
ATOM 1964 O O . VAL A 1 264 ? -14.388 -3.204 17.597 1.00 96.00 264 VAL A O 1
ATOM 1967 N N . ASP A 1 265 ? -12.714 -1.890 18.293 1.00 96.25 265 ASP A N 1
ATOM 1968 C CA . ASP A 1 265 ? -13.539 -0.697 18.508 1.00 96.25 265 ASP A CA 1
ATOM 1969 C C . ASP A 1 265 ? -13.722 0.104 17.230 1.00 96.25 265 ASP A C 1
ATOM 1971 O O . ASP A 1 265 ? -14.827 0.545 16.912 1.00 96.25 265 ASP A O 1
ATOM 1975 N N . VAL A 1 266 ? -12.618 0.301 16.513 1.00 97.56 266 VAL A N 1
ATOM 1976 C CA . VAL A 1 266 ? -12.589 1.104 15.298 1.00 97.56 266 VAL A CA 1
ATOM 1977 C C . VAL A 1 266 ? -11.783 0.383 14.235 1.00 97.56 266 VAL A C 1
ATOM 1979 O O . VAL A 1 266 ? -10.651 -0.041 14.473 1.00 97.56 266 VAL A O 1
ATOM 1982 N N . ILE A 1 267 ? -12.370 0.268 13.050 1.00 97.81 267 ILE A N 1
ATOM 1983 C CA . ILE A 1 267 ? -11.689 -0.200 11.850 1.00 97.81 267 ILE A CA 1
ATOM 1984 C C . ILE A 1 267 ? -11.507 0.986 10.910 1.00 97.81 267 ILE A C 1
ATOM 1986 O O . ILE A 1 267 ? -12.456 1.723 10.664 1.00 97.81 267 ILE A O 1
ATOM 1990 N N . LEU A 1 268 ? -10.306 1.164 10.370 1.00 96.31 268 LEU A N 1
ATOM 1991 C CA . LEU A 1 268 ? -10.004 2.114 9.303 1.00 96.31 268 LEU A CA 1
ATOM 1992 C C . LEU A 1 268 ? -9.864 1.342 7.988 1.00 96.31 268 LEU A C 1
ATOM 1994 O O . LEU A 1 268 ? -9.211 0.303 7.942 1.00 96.31 268 LEU A O 1
ATOM 1998 N N . CYS A 1 269 ? -10.480 1.832 6.918 1.00 93.25 269 CYS A N 1
ATOM 1999 C CA . CYS A 1 269 ? -10.424 1.221 5.591 1.00 93.25 269 CYS A CA 1
ATOM 2000 C C . CYS A 1 269 ? -10.260 2.317 4.535 1.00 93.25 269 CYS A C 1
ATOM 2002 O O . CYS A 1 269 ? -11.175 2.662 3.788 1.00 93.25 269 CYS A O 1
ATOM 2004 N N . ASN A 1 270 ? -9.076 2.921 4.528 1.00 88.62 270 ASN A N 1
ATOM 2005 C CA . ASN A 1 270 ? -8.788 4.110 3.738 1.00 88.62 270 ASN A CA 1
ATOM 2006 C C . ASN A 1 270 ? -8.165 3.756 2.385 1.00 88.62 270 ASN A C 1
ATOM 2008 O O . ASN A 1 270 ? -7.260 2.934 2.315 1.00 88.62 270 ASN A O 1
ATOM 2012 N N . GLY A 1 271 ? -8.631 4.381 1.301 1.00 82.31 271 GLY A N 1
ATOM 2013 C CA . GLY A 1 271 ? -8.087 4.179 -0.054 1.00 82.31 271 GLY A CA 1
ATOM 2014 C C . GLY A 1 271 ? -8.286 2.774 -0.644 1.00 82.31 271 GLY A C 1
ATOM 2015 O O . GLY A 1 271 ? -7.761 2.472 -1.712 1.00 82.31 271 GLY A O 1
ATOM 2016 N N . LEU A 1 272 ? -9.038 1.910 0.042 1.00 83.69 272 LEU A N 1
ATOM 2017 C CA . LEU A 1 272 ? -9.325 0.542 -0.381 1.00 83.69 272 LEU A CA 1
ATOM 2018 C C . LEU A 1 272 ? -10.589 0.466 -1.241 1.00 83.69 272 LEU A C 1
ATOM 2020 O O . LEU A 1 272 ? -10.558 -0.069 -2.348 1.00 83.69 272 LEU A O 1
ATOM 2024 N N . VAL A 1 273 ? -11.695 1.033 -0.754 1.00 81.69 273 VAL A N 1
ATOM 2025 C CA . VAL A 1 273 ? -12.991 1.010 -1.447 1.00 81.69 273 VAL A CA 1
ATOM 2026 C C . VAL A 1 273 ? -12.922 1.839 -2.725 1.00 81.69 273 VAL A C 1
ATOM 2028 O O . VAL A 1 273 ? -12.684 3.043 -2.681 1.00 81.69 273 VAL A O 1
ATOM 2031 N N . GLY A 1 274 ? -13.153 1.197 -3.871 1.00 69.62 274 GLY A N 1
ATOM 2032 C CA . GLY A 1 274 ? -13.049 1.834 -5.186 1.00 69.62 274 GLY A CA 1
ATOM 2033 C C . GLY A 1 274 ? -11.626 1.906 -5.739 1.00 69.62 274 GLY A C 1
ATOM 2034 O O . GLY A 1 274 ? -11.463 2.204 -6.920 1.00 69.62 274 GLY A O 1
ATOM 2035 N N . GLY A 1 275 ? -10.616 1.570 -4.934 1.00 73.56 275 GLY A N 1
ATOM 2036 C CA . GLY A 1 275 ? -9.256 1.362 -5.411 1.00 73.56 275 GLY A CA 1
ATOM 2037 C C . GLY A 1 275 ? -9.148 0.112 -6.286 1.00 73.56 275 GLY A C 1
ATOM 2038 O O . GLY A 1 275 ? -10.078 -0.686 -6.403 1.00 73.56 275 GLY A O 1
ATOM 2039 N N . ASP A 1 276 ? -7.983 -0.083 -6.901 1.00 68.12 276 ASP A N 1
ATOM 2040 C CA . ASP A 1 276 ? -7.739 -1.209 -7.812 1.00 68.12 276 ASP A CA 1
ATOM 2041 C C . ASP A 1 276 ? -8.061 -2.563 -7.156 1.00 68.12 276 ASP A C 1
ATOM 2043 O O . ASP A 1 276 ? -8.731 -3.399 -7.756 1.00 68.12 276 ASP A O 1
ATOM 2047 N N . HIS A 1 277 ? -7.689 -2.727 -5.885 1.00 69.06 277 HIS A N 1
ATOM 2048 C CA . HIS A 1 277 ? -7.726 -4.004 -5.170 1.00 69.06 277 HIS A CA 1
ATOM 2049 C C . HIS A 1 277 ? -9.116 -4.466 -4.697 1.00 69.06 277 HIS A C 1
ATOM 2051 O O . HIS A 1 277 ? -9.271 -5.644 -4.389 1.00 69.06 277 HIS A O 1
ATOM 2057 N N . LEU A 1 278 ? -10.116 -3.579 -4.626 1.00 75.38 278 LEU A N 1
ATOM 2058 C CA . LEU A 1 278 ? -11.471 -3.898 -4.155 1.00 75.38 278 LEU A CA 1
ATOM 2059 C C . LEU A 1 278 ? -12.515 -3.232 -5.057 1.00 75.38 278 LEU A C 1
ATOM 2061 O O . LEU A 1 278 ? -13.059 -2.167 -4.752 1.00 75.38 278 LEU A O 1
ATOM 2065 N N . ARG A 1 279 ? -12.785 -3.880 -6.195 1.00 71.12 279 ARG A N 1
ATOM 2066 C CA . ARG A 1 279 ? -13.761 -3.407 -7.192 1.00 71.12 279 ARG A CA 1
ATOM 2067 C C . ARG A 1 279 ? -14.986 -4.301 -7.333 1.00 71.12 279 ARG A C 1
ATOM 2069 O O . ARG A 1 279 ? -16.046 -3.803 -7.708 1.00 71.12 279 ARG A O 1
ATOM 2076 N N . ARG A 1 280 ? -14.849 -5.609 -7.086 1.00 81.94 280 ARG A N 1
ATOM 2077 C CA . ARG A 1 280 ? -15.952 -6.561 -7.255 1.00 81.94 280 ARG A CA 1
ATOM 2078 C C . ARG A 1 280 ? -16.884 -6.494 -6.057 1.00 81.94 280 ARG A C 1
ATOM 2080 O O . ARG A 1 280 ? -16.436 -6.358 -4.922 1.00 81.94 280 ARG A O 1
ATOM 2087 N N . GLN A 1 281 ? -18.175 -6.655 -6.316 1.00 84.94 281 GLN A N 1
ATOM 2088 C CA . GLN A 1 281 ? -19.191 -6.660 -5.270 1.00 84.94 281 GLN A CA 1
ATOM 2089 C C . GLN A 1 281 ? -18.925 -7.742 -4.211 1.00 84.94 281 GLN A C 1
ATOM 2091 O O . GLN A 1 281 ? -19.029 -7.452 -3.023 1.00 84.94 281 GLN A O 1
ATOM 2096 N N . ASP A 1 282 ? -18.492 -8.937 -4.624 1.00 88.25 282 ASP A N 1
ATOM 2097 C CA . ASP A 1 282 ? -18.153 -10.031 -3.702 1.00 88.25 282 ASP A CA 1
ATOM 2098 C C . ASP A 1 282 ? -16.987 -9.673 -2.769 1.00 88.25 282 ASP A C 1
ATOM 2100 O O . ASP A 1 282 ? -17.027 -9.978 -1.577 1.00 88.25 282 ASP A O 1
ATOM 2104 N N . ASP A 1 283 ? -15.967 -8.978 -3.288 1.00 88.38 283 ASP A N 1
ATOM 2105 C CA . ASP A 1 283 ? -14.819 -8.533 -2.493 1.00 88.38 283 ASP A CA 1
ATOM 2106 C C . ASP A 1 283 ? -15.254 -7.488 -1.449 1.00 88.38 283 ASP A C 1
ATOM 2108 O O . ASP A 1 283 ? -14.861 -7.556 -0.285 1.00 88.38 283 ASP A O 1
ATOM 2112 N N . LEU A 1 284 ? -16.110 -6.541 -1.849 1.00 90.25 284 LEU A N 1
ATOM 2113 C CA . LEU A 1 284 ? -16.672 -5.526 -0.954 1.00 90.25 284 LEU A CA 1
ATOM 2114 C C . LEU A 1 284 ? -17.555 -6.152 0.136 1.00 90.25 284 LEU A C 1
ATOM 2116 O O . LEU A 1 284 ? -17.456 -5.778 1.307 1.00 90.25 284 LEU A O 1
ATOM 2120 N N . ALA A 1 285 ? -18.379 -7.137 -0.228 1.00 92.88 285 ALA A N 1
ATOM 2121 C CA . ALA A 1 285 ? -19.207 -7.883 0.714 1.00 92.88 285 ALA A CA 1
ATOM 2122 C C . ALA A 1 285 ? -18.349 -8.678 1.711 1.00 92.88 285 ALA A C 1
ATOM 2124 O O . ALA A 1 285 ? -18.652 -8.706 2.906 1.00 92.88 285 ALA A O 1
ATOM 2125 N N . ALA A 1 286 ? -17.251 -9.284 1.245 1.00 93.38 286 ALA A N 1
ATOM 2126 C CA . ALA A 1 286 ? -16.311 -9.992 2.106 1.00 93.38 286 ALA A CA 1
ATOM 2127 C C . ALA A 1 286 ? -15.675 -9.057 3.147 1.00 93.38 286 ALA A C 1
ATOM 2129 O O . ALA A 1 286 ? -15.641 -9.410 4.325 1.00 93.38 286 ALA A O 1
ATOM 2130 N N . VAL A 1 287 ? -15.264 -7.848 2.746 1.00 93.56 287 VAL A N 1
ATOM 2131 C CA . VAL A 1 287 ? -14.724 -6.834 3.669 1.00 93.56 287 VAL A CA 1
ATOM 2132 C C . VAL A 1 287 ? -15.759 -6.409 4.712 1.00 93.56 287 VAL A C 1
ATOM 2134 O O . VAL A 1 287 ? -15.432 -6.348 5.895 1.00 93.56 287 VAL A O 1
ATOM 2137 N N . LEU A 1 288 ? -17.014 -6.164 4.315 1.00 96.00 288 LEU A N 1
ATOM 2138 C CA . LEU A 1 288 ? -18.087 -5.833 5.264 1.00 96.00 288 LEU A CA 1
ATOM 2139 C C . LEU A 1 288 ? -18.334 -6.971 6.261 1.00 96.00 288 LEU A C 1
ATOM 2141 O O . LEU A 1 288 ? -18.473 -6.731 7.458 1.00 96.00 288 LEU A O 1
ATOM 2145 N N . ARG A 1 289 ? -18.355 -8.221 5.795 1.00 95.81 289 ARG A N 1
ATOM 2146 C CA . ARG A 1 289 ? -18.524 -9.393 6.662 1.00 95.81 289 ARG A CA 1
ATOM 2147 C C . ARG A 1 289 ? -17.387 -9.515 7.677 1.00 95.81 289 ARG A C 1
ATOM 2149 O O . ARG A 1 289 ? -17.658 -9.706 8.861 1.00 95.81 289 ARG A O 1
ATOM 2156 N N . GLU A 1 290 ? -16.141 -9.365 7.236 1.00 95.94 290 GLU A N 1
ATOM 2157 C CA . GLU A 1 290 ? -14.983 -9.393 8.130 1.00 95.94 290 GLU A CA 1
ATOM 2158 C C . GLU A 1 290 ? -15.015 -8.224 9.123 1.00 95.94 290 GLU A C 1
ATOM 2160 O O . GLU A 1 290 ? -14.829 -8.436 10.319 1.00 95.94 290 GLU A O 1
ATOM 2165 N N . ALA A 1 291 ? -15.354 -7.011 8.679 1.00 96.50 291 ALA A N 1
ATOM 2166 C CA . ALA A 1 291 ? -15.494 -5.861 9.568 1.00 96.50 291 ALA A CA 1
ATOM 2167 C C . ALA A 1 291 ? -16.561 -6.096 10.649 1.00 96.50 291 ALA A C 1
ATOM 2169 O O . ALA A 1 291 ? -16.289 -5.884 11.831 1.00 96.50 291 ALA A O 1
ATOM 2170 N N . ARG A 1 292 ? -17.744 -6.606 10.279 1.00 96.44 292 ARG A N 1
ATOM 2171 C CA . ARG A 1 292 ? -18.808 -6.938 11.241 1.00 96.44 292 ARG A CA 1
ATOM 2172 C C . ARG A 1 292 ? -18.358 -8.000 12.244 1.00 96.44 292 ARG A C 1
ATOM 2174 O O . ARG A 1 292 ? -18.646 -7.865 13.424 1.00 96.44 292 ARG A O 1
ATOM 2181 N N . ARG A 1 293 ? -17.636 -9.032 11.793 1.00 95.94 293 ARG A N 1
ATOM 2182 C CA . ARG A 1 293 ? -17.104 -10.099 12.659 1.00 95.94 293 ARG A CA 1
ATOM 2183 C C . ARG A 1 293 ? -16.128 -9.562 13.713 1.00 95.94 293 ARG A C 1
ATOM 2185 O O . ARG A 1 293 ? -16.079 -10.071 14.834 1.00 95.94 293 ARG A O 1
ATOM 2192 N N . LEU A 1 294 ? -15.314 -8.577 13.342 1.00 96.38 294 LEU A N 1
ATOM 2193 C CA . LEU A 1 294 ? -14.295 -7.999 14.216 1.00 96.38 294 LEU A CA 1
ATOM 2194 C C . LEU A 1 294 ? -14.864 -6.986 15.221 1.00 96.38 294 LEU A C 1
ATOM 2196 O O . LEU A 1 294 ? -14.373 -6.925 16.355 1.00 96.38 294 LEU A O 1
ATOM 2200 N N . LEU A 1 295 ? -15.840 -6.173 14.804 1.00 97.06 295 LEU A N 1
ATOM 2201 C CA . LEU A 1 295 ? -16.324 -5.030 15.577 1.00 97.06 295 LEU A CA 1
ATOM 2202 C C . LEU A 1 295 ? -17.090 -5.447 16.834 1.00 97.06 295 LEU A C 1
ATOM 2204 O O . LEU A 1 295 ? -17.965 -6.303 16.814 1.00 97.06 295 LEU A O 1
ATOM 2208 N N . VAL A 1 296 ? -16.782 -4.783 17.943 1.00 94.88 296 VAL A N 1
ATOM 2209 C CA . VAL A 1 296 ? -17.610 -4.802 19.157 1.00 94.88 296 VAL A CA 1
ATOM 2210 C C . VAL A 1 296 ? -18.978 -4.155 18.887 1.00 94.88 296 VAL A C 1
ATOM 2212 O O . VAL A 1 296 ? -19.083 -3.294 18.006 1.00 94.88 296 VAL A O 1
ATOM 2215 N N . PRO A 1 297 ? -20.011 -4.445 19.698 1.00 91.81 297 PRO A N 1
ATOM 2216 C CA . PRO A 1 297 ? -21.234 -3.648 19.701 1.00 91.81 297 PRO A CA 1
ATOM 2217 C C . PRO A 1 297 ? -20.941 -2.150 19.884 1.00 91.81 297 PRO A C 1
ATOM 2219 O O . PRO A 1 297 ? -20.202 -1.741 20.787 1.00 91.81 297 PRO A O 1
ATOM 2222 N N . GLY A 1 298 ? -21.499 -1.324 18.996 1.00 91.50 298 GLY A N 1
ATOM 2223 C CA . GLY A 1 298 ? -21.251 0.120 18.956 1.00 91.50 298 GLY A CA 1
ATOM 2224 C C . GLY A 1 298 ? -19.844 0.520 18.491 1.00 91.50 298 GLY A C 1
ATOM 2225 O O . GLY A 1 298 ? -19.458 1.672 18.693 1.00 91.50 298 GLY A O 1
ATOM 2226 N N . GLY A 1 299 ? -19.063 -0.411 17.936 1.00 95.50 299 GLY A N 1
ATOM 2227 C CA . GLY A 1 299 ? -17.855 -0.107 17.175 1.00 95.50 299 GLY A CA 1
ATOM 2228 C C . GLY A 1 299 ? -18.187 0.455 15.790 1.00 95.50 299 GLY A C 1
ATOM 2229 O O . GLY A 1 299 ? -19.339 0.421 15.352 1.00 95.50 299 GLY A O 1
ATOM 2230 N N . ALA A 1 300 ? -17.182 0.992 15.100 1.00 97.38 300 ALA A N 1
ATOM 2231 C CA . ALA A 1 300 ? -17.380 1.637 13.804 1.00 97.38 300 ALA A CA 1
ATOM 2232 C C . ALA A 1 300 ? -16.304 1.266 12.780 1.00 97.38 300 ALA A C 1
ATOM 2234 O O . ALA A 1 300 ? -15.123 1.143 13.103 1.00 97.38 300 ALA A O 1
ATOM 2235 N N . LEU A 1 301 ? -16.723 1.163 11.523 1.00 97.50 301 LEU A N 1
ATOM 2236 C CA . LEU A 1 301 ? -15.855 1.133 10.355 1.00 97.50 301 LEU A CA 1
ATOM 2237 C C . LEU A 1 301 ? -15.821 2.538 9.739 1.00 97.50 301 LEU A C 1
ATOM 2239 O O . LEU A 1 301 ? -16.854 3.080 9.352 1.00 97.50 301 LEU A O 1
ATOM 2243 N N . LEU A 1 302 ? -14.632 3.124 9.652 1.00 96.06 302 LEU A N 1
ATOM 2244 C CA . LEU A 1 302 ? -14.381 4.398 8.990 1.00 96.06 302 LEU A CA 1
ATOM 2245 C C . LEU A 1 302 ? -13.747 4.138 7.627 1.00 96.06 302 LEU A C 1
ATOM 2247 O O . LEU A 1 302 ? -12.725 3.459 7.524 1.00 96.06 302 LEU A O 1
ATOM 2251 N N . VAL A 1 303 ? -14.345 4.700 6.585 1.00 92.81 303 VAL A N 1
ATOM 2252 C CA . VAL A 1 303 ? -13.857 4.594 5.210 1.00 92.81 303 VAL A CA 1
ATOM 2253 C C . VAL A 1 303 ? -13.601 5.998 4.706 1.00 92.81 303 VAL A C 1
ATOM 2255 O O . VAL A 1 303 ? -14.510 6.821 4.714 1.00 92.81 303 VAL A O 1
ATOM 2258 N N . ALA A 1 304 ? -12.385 6.274 4.251 1.00 88.38 304 ALA A N 1
ATOM 2259 C CA . ALA A 1 304 ? -12.098 7.506 3.537 1.00 88.38 304 ALA A CA 1
ATOM 2260 C C . ALA A 1 304 ? -11.484 7.228 2.169 1.00 88.38 304 ALA A C 1
ATOM 2262 O O . ALA A 1 304 ? -10.614 6.365 2.010 1.00 88.38 304 ALA A O 1
ATOM 2263 N N . ASN A 1 305 ? -11.942 7.981 1.173 1.00 79.00 305 ASN A N 1
ATOM 2264 C CA . ASN A 1 305 ? -11.452 7.895 -0.194 1.00 79.00 305 ASN A CA 1
ATOM 2265 C C . ASN A 1 305 ? -11.376 9.294 -0.821 1.00 79.00 305 ASN A C 1
ATOM 2267 O O . ASN A 1 305 ? -12.313 9.775 -1.453 1.00 79.00 305 ASN A O 1
ATOM 2271 N N . ARG A 1 306 ? -10.238 9.963 -0.613 1.00 71.81 306 ARG A N 1
ATOM 2272 C CA . ARG A 1 306 ? -9.952 11.309 -1.143 1.00 71.81 306 ARG A CA 1
ATOM 2273 C C . ARG A 1 306 ? -9.025 11.304 -2.366 1.00 71.81 306 ARG A C 1
ATOM 2275 O O . ARG A 1 306 ? -8.668 12.363 -2.856 1.00 71.81 306 ARG A O 1
ATOM 2282 N N . PHE A 1 307 ? -8.608 10.127 -2.843 1.00 63.09 307 PHE A N 1
ATOM 2283 C CA . PHE A 1 307 ? -7.588 9.981 -3.901 1.00 63.09 307 PHE A CA 1
ATOM 2284 C C . PHE A 1 307 ? -8.148 9.526 -5.238 1.00 63.09 307 PHE A C 1
ATOM 2286 O O . PHE A 1 307 ? -7.417 9.376 -6.218 1.00 63.09 307 PHE A O 1
ATOM 2293 N N . HIS A 1 308 ? -9.448 9.278 -5.271 1.00 61.09 308 HIS A N 1
ATOM 2294 C CA . HIS A 1 308 ? -10.108 8.721 -6.421 1.00 61.09 308 HIS A CA 1
ATOM 2295 C C . HIS A 1 308 ? -11.373 9.522 -6.715 1.00 61.09 308 HIS A C 1
ATOM 2297 O O . HIS A 1 308 ? -12.483 9.028 -6.525 1.00 61.09 308 HIS A O 1
ATOM 2303 N N . ASP A 1 309 ? -11.212 10.747 -7.218 1.00 51.91 309 ASP A N 1
ATOM 2304 C CA . ASP A 1 309 ? -12.347 11.563 -7.681 1.00 51.91 309 ASP A CA 1
ATOM 2305 C C . ASP A 1 309 ? -13.170 10.837 -8.768 1.00 51.91 309 ASP A C 1
ATOM 2307 O O . ASP A 1 309 ? -14.376 11.034 -8.885 1.00 51.91 309 ASP A O 1
ATOM 2311 N N . GLY A 1 310 ? -12.562 9.883 -9.487 1.00 58.22 310 GLY A N 1
ATOM 2312 C CA . GLY A 1 310 ? -13.244 8.966 -10.412 1.00 58.22 310 GLY A CA 1
ATOM 2313 C C . GLY A 1 310 ? -13.909 7.731 -9.778 1.00 58.22 310 GLY A C 1
ATOM 2314 O O . GLY A 1 310 ? -14.509 6.932 -10.495 1.00 58.22 310 GLY A O 1
ATOM 2315 N N . CYS A 1 311 ? -13.822 7.531 -8.460 1.00 70.38 311 CYS A N 1
ATOM 2316 C CA . CYS A 1 311 ? -14.346 6.341 -7.775 1.00 70.38 311 CYS A CA 1
ATOM 2317 C C . CYS A 1 311 ? -15.521 6.624 -6.842 1.00 70.38 311 CYS A C 1
ATOM 2319 O O . CYS A 1 311 ? -15.948 5.707 -6.136 1.00 70.38 311 CYS A O 1
ATOM 2321 N N . ARG A 1 312 ? -16.106 7.828 -6.885 1.00 84.50 312 ARG A N 1
ATOM 2322 C CA . ARG A 1 312 ? -17.348 8.156 -6.168 1.00 84.50 312 ARG A CA 1
ATOM 2323 C C . ARG A 1 312 ? -18.409 7.066 -6.337 1.00 84.50 312 ARG A C 1
ATOM 2325 O O . ARG A 1 312 ? -18.886 6.526 -5.347 1.00 84.50 312 ARG A O 1
ATOM 2332 N N . ALA A 1 313 ? -18.675 6.655 -7.577 1.00 84.38 313 ALA A N 1
ATOM 2333 C CA . ALA A 1 313 ? -19.652 5.608 -7.867 1.00 84.38 313 ALA A CA 1
ATOM 2334 C C . ALA A 1 313 ? -19.317 4.266 -7.187 1.00 84.38 313 ALA A C 1
ATOM 2336 O O . ALA A 1 313 ? -20.215 3.516 -6.821 1.00 84.38 313 ALA A O 1
ATOM 2337 N N . ALA A 1 314 ? -18.034 3.932 -7.013 1.00 82.75 314 ALA A N 1
ATOM 2338 C CA . ALA A 1 314 ? -17.635 2.715 -6.308 1.00 82.75 314 ALA A CA 1
ATOM 2339 C C . ALA A 1 314 ? -17.854 2.824 -4.794 1.00 82.75 314 ALA A C 1
ATOM 2341 O O . ALA A 1 314 ? -18.281 1.852 -4.174 1.00 82.75 314 ALA A O 1
ATOM 2342 N N . VAL A 1 315 ? -17.605 3.999 -4.213 1.00 87.19 315 VAL A N 1
ATOM 2343 C CA . VAL A 1 315 ? -17.858 4.255 -2.791 1.00 87.19 315 VAL A CA 1
ATOM 2344 C C . VAL A 1 315 ? -19.357 4.316 -2.491 1.00 87.19 315 VAL A C 1
ATOM 2346 O O . VAL A 1 315 ? -19.803 3.745 -1.501 1.00 87.19 315 VAL A O 1
ATOM 2349 N N . GLU A 1 316 ? -20.153 4.929 -3.366 1.00 89.56 316 GLU A N 1
ATOM 2350 C CA . GLU A 1 316 ? -21.617 4.940 -3.255 1.00 89.56 316 GLU A CA 1
ATOM 2351 C C . GLU A 1 316 ? -22.186 3.517 -3.347 1.00 89.56 316 GLU A C 1
ATOM 2353 O O . GLU A 1 316 ? -22.933 3.107 -2.462 1.00 89.56 316 GLU A O 1
ATOM 2358 N N . ARG A 1 317 ? -21.726 2.699 -4.309 1.00 89.38 317 ARG A N 1
ATOM 2359 C CA . ARG A 1 317 ? -22.091 1.270 -4.367 1.00 89.38 317 ARG A CA 1
ATOM 2360 C C . ARG A 1 317 ? -21.717 0.510 -3.096 1.00 89.38 317 ARG A C 1
ATOM 2362 O O . ARG A 1 317 ? -22.463 -0.365 -2.664 1.00 89.38 317 ARG A O 1
ATOM 2369 N N . PHE A 1 318 ? -20.564 0.811 -2.501 1.00 92.25 318 PHE A N 1
ATOM 2370 C CA . PHE A 1 318 ? -20.163 0.209 -1.232 1.00 92.25 318 PHE A CA 1
ATOM 2371 C C . PHE A 1 318 ? -21.096 0.614 -0.084 1.00 92.25 318 PHE A C 1
ATOM 2373 O O . PHE A 1 318 ? -21.489 -0.241 0.707 1.00 92.25 318 PHE A O 1
ATOM 2380 N N . ALA A 1 319 ? -21.491 1.888 -0.016 1.00 94.31 319 ALA A N 1
ATOM 2381 C CA . ALA A 1 319 ? -22.460 2.373 0.962 1.00 94.31 319 ALA A CA 1
ATOM 2382 C C . ALA A 1 319 ? -23.825 1.682 0.802 1.00 94.31 319 ALA A C 1
ATOM 2384 O O . ALA A 1 319 ? -24.407 1.244 1.793 1.00 94.31 319 ALA A O 1
ATOM 2385 N N . ASP A 1 320 ? -24.313 1.519 -0.428 1.00 95.00 320 ASP A N 1
ATOM 2386 C CA . ASP A 1 320 ? -25.585 0.837 -0.704 1.00 95.00 320 ASP A CA 1
ATOM 2387 C C . ASP A 1 320 ? -25.537 -0.651 -0.350 1.00 95.00 320 ASP A C 1
ATOM 2389 O O . ASP A 1 320 ? -26.471 -1.187 0.255 1.00 95.00 320 ASP A O 1
ATOM 2393 N N . LEU A 1 321 ? -24.418 -1.312 -0.655 1.00 95.38 321 LEU A N 1
ATOM 2394 C CA . LEU A 1 321 ? -24.173 -2.690 -0.241 1.00 95.38 321 LEU A CA 1
ATOM 2395 C C . LEU A 1 321 ? -24.169 -2.818 1.289 1.00 95.38 321 LEU A C 1
ATOM 2397 O O . LEU A 1 321 ? -24.774 -3.744 1.829 1.00 95.38 321 LEU A O 1
ATOM 2401 N N . ALA A 1 322 ? -23.536 -1.879 1.996 1.00 97.06 322 ALA A N 1
ATOM 2402 C CA . ALA A 1 322 ? -23.516 -1.860 3.454 1.00 97.06 322 ALA A CA 1
ATOM 2403 C C . ALA A 1 322 ? -24.921 -1.679 4.048 1.00 97.06 322 ALA A C 1
ATOM 2405 O O . ALA A 1 322 ? -25.309 -2.459 4.919 1.00 97.06 322 ALA A O 1
ATOM 2406 N N . ARG A 1 323 ? -25.717 -0.730 3.533 1.00 97.50 323 ARG A N 1
ATOM 2407 C CA . ARG A 1 323 ? -27.122 -0.540 3.946 1.00 97.50 323 ARG A CA 1
ATOM 2408 C C . ARG A 1 323 ? -27.948 -1.802 3.729 1.00 97.50 323 ARG A C 1
ATOM 2410 O O . ARG A 1 323 ? -28.662 -2.233 4.627 1.00 97.50 323 ARG A O 1
ATOM 2417 N N . SER A 1 324 ? -27.794 -2.433 2.566 1.00 96.81 324 SER A N 1
ATOM 2418 C CA . SER A 1 324 ? -28.483 -3.686 2.228 1.00 96.81 324 SER A CA 1
ATOM 2419 C C . SER A 1 324 ? -28.079 -4.837 3.154 1.00 96.81 324 SER A C 1
ATOM 2421 O O . SER A 1 324 ? -28.883 -5.714 3.452 1.00 96.81 324 SER A O 1
ATOM 2423 N N . ALA A 1 325 ? -26.844 -4.815 3.659 1.00 96.12 325 ALA A N 1
ATOM 2424 C CA . ALA A 1 325 ? -26.352 -5.745 4.668 1.00 96.12 325 ALA A CA 1
ATOM 2425 C C . ALA A 1 325 ? -26.718 -5.333 6.111 1.00 96.12 325 ALA A C 1
ATOM 2427 O O . ALA A 1 325 ? -26.222 -5.947 7.057 1.00 96.12 325 ALA A O 1
ATOM 2428 N N . GLY A 1 326 ? -27.557 -4.312 6.309 1.00 97.00 326 GLY A N 1
ATOM 2429 C CA . GLY A 1 326 ? -28.062 -3.877 7.613 1.00 97.00 326 GLY A CA 1
ATOM 2430 C C . GLY A 1 326 ? -27.152 -2.920 8.383 1.00 97.00 326 GLY A C 1
ATOM 2431 O O . GLY A 1 326 ? -27.393 -2.701 9.560 1.00 97.00 326 GLY A O 1
ATOM 2432 N N . TRP A 1 327 ? -26.108 -2.368 7.760 1.00 97.94 327 TRP A N 1
ATOM 2433 C CA . TRP A 1 327 ? -25.291 -1.338 8.402 1.00 97.94 327 TRP A CA 1
ATOM 2434 C C . TRP A 1 327 ? -26.013 0.008 8.395 1.00 97.94 327 TRP A C 1
ATOM 2436 O O . TRP A 1 327 ? -26.608 0.403 7.389 1.00 97.94 327 TRP A O 1
ATOM 2446 N N . HIS A 1 328 ? -25.867 0.766 9.476 1.00 97.62 328 HIS A N 1
ATOM 2447 C CA . HIS A 1 328 ? -26.150 2.194 9.449 1.00 97.62 328 HIS A CA 1
ATOM 2448 C C . HIS A 1 328 ? -24.958 2.934 8.830 1.00 97.62 328 HIS A C 1
ATOM 2450 O O . HIS A 1 328 ? -23.810 2.681 9.203 1.00 97.62 328 HIS A O 1
ATOM 2456 N N . VAL A 1 329 ? -25.227 3.805 7.853 1.00 97.06 329 VAL A N 1
ATOM 2457 C CA . VAL A 1 329 ? -24.201 4.475 7.042 1.00 97.06 329 VAL A CA 1
ATOM 2458 C C . VAL A 1 329 ? -24.400 5.984 7.091 1.00 97.06 329 VAL A C 1
ATOM 2460 O O . VAL A 1 329 ? -25.367 6.492 6.524 1.00 97.06 329 VAL A O 1
ATOM 2463 N N . ASP A 1 330 ? -23.433 6.674 7.689 1.00 95.25 330 ASP A N 1
ATOM 2464 C CA . ASP A 1 330 ? -23.368 8.128 7.819 1.00 95.25 330 ASP A CA 1
ATOM 2465 C C . ASP A 1 330 ? -22.202 8.720 7.019 1.00 95.25 330 ASP A C 1
ATOM 2467 O O . ASP A 1 330 ? -21.215 8.043 6.715 1.00 95.25 330 ASP A O 1
ATOM 2471 N N . GLY A 1 331 ? -22.274 10.026 6.760 1.00 91.69 331 GLY A N 1
ATOM 2472 C CA . GLY A 1 331 ? -21.193 10.800 6.153 1.00 91.69 331 GLY A CA 1
ATOM 2473 C C . GLY A 1 331 ? -21.343 10.986 4.645 1.00 91.69 331 GLY A C 1
ATOM 2474 O O . GLY A 1 331 ? -22.438 10.916 4.090 1.00 91.69 331 GLY A O 1
ATOM 2475 N N . THR A 1 332 ? -20.227 11.279 3.981 1.00 89.25 332 THR A N 1
ATOM 2476 C CA . THR A 1 332 ? -20.182 11.538 2.533 1.00 89.25 332 THR A CA 1
ATOM 2477 C C . THR A 1 332 ? -19.315 10.497 1.842 1.00 89.25 332 THR A C 1
ATOM 2479 O O . THR A 1 332 ? -18.575 9.769 2.493 1.00 89.25 332 THR A O 1
ATOM 2482 N N . TRP A 1 333 ? -19.338 10.447 0.510 1.00 85.75 333 TRP A N 1
ATOM 2483 C CA . TRP A 1 333 ? -18.495 9.516 -0.248 1.00 85.75 333 TRP A CA 1
ATOM 2484 C C . TRP A 1 333 ? -16.982 9.699 0.000 1.00 85.75 333 TRP A C 1
ATOM 2486 O O . TRP A 1 333 ? -16.209 8.782 -0.256 1.00 85.75 333 TRP A O 1
ATOM 2496 N N . HIS A 1 334 ? -16.547 10.850 0.522 1.00 86.19 334 HIS A N 1
ATOM 2497 C CA . HIS A 1 334 ? -15.156 11.062 0.922 1.00 86.19 334 HIS A CA 1
ATOM 2498 C C . HIS A 1 334 ? -14.809 10.458 2.280 1.00 86.19 334 HIS A C 1
ATOM 2500 O O . HIS A 1 334 ? -13.659 10.077 2.486 1.00 86.19 334 HIS A O 1
ATOM 2506 N N . ASP A 1 335 ? -15.781 10.410 3.190 1.00 90.00 335 ASP A N 1
ATOM 2507 C CA . ASP A 1 335 ? -15.621 10.083 4.602 1.00 90.00 335 ASP A CA 1
ATOM 2508 C C . ASP A 1 335 ? -16.927 9.424 5.086 1.00 90.00 335 ASP A C 1
ATOM 2510 O O . ASP A 1 335 ? -17.871 10.107 5.498 1.00 90.00 335 ASP A O 1
ATOM 2514 N N . LEU A 1 336 ? -16.996 8.094 4.992 1.00 93.06 336 LEU A N 1
ATOM 2515 C CA . LEU A 1 336 ? -18.122 7.295 5.470 1.00 93.06 336 LEU A CA 1
ATOM 2516 C C . LEU A 1 336 ? -17.837 6.744 6.868 1.00 93.06 336 LEU A C 1
ATOM 2518 O O . LEU A 1 336 ? -16.725 6.303 7.180 1.00 93.06 336 LEU A O 1
ATOM 2522 N N . ARG A 1 337 ? -18.889 6.683 7.680 1.00 96.00 337 ARG A N 1
ATOM 2523 C CA . ARG A 1 337 ? -18.922 5.962 8.950 1.00 96.00 337 ARG A CA 1
ATOM 2524 C C . ARG A 1 337 ? -20.001 4.894 8.881 1.00 96.00 337 ARG A C 1
ATOM 2526 O O . ARG A 1 337 ? -21.158 5.193 8.615 1.00 96.00 337 ARG A O 1
ATOM 2533 N N . LEU A 1 338 ? -19.609 3.656 9.142 1.00 97.44 338 LEU A N 1
ATOM 2534 C CA . LEU A 1 338 ? -20.493 2.504 9.137 1.00 97.44 338 LEU A CA 1
ATOM 2535 C C . LEU A 1 338 ? -20.551 1.911 10.547 1.00 97.44 338 LEU A C 1
ATOM 2537 O O . LEU A 1 338 ? -19.508 1.663 11.158 1.00 97.44 338 LEU A O 1
ATOM 2541 N N . THR A 1 339 ? -21.754 1.655 11.055 1.00 96.94 339 THR A N 1
ATOM 2542 C CA . THR A 1 339 ? -21.971 0.936 12.323 1.00 96.94 339 THR A CA 1
ATOM 2543 C C . THR A 1 339 ? -22.846 -0.304 12.092 1.00 96.94 339 THR A C 1
ATOM 2545 O O . THR A 1 339 ? -23.831 -0.171 11.358 1.00 96.94 339 THR A O 1
ATOM 2548 N N . PRO A 1 340 ? -22.467 -1.487 12.630 1.00 92.94 340 PRO A N 1
ATOM 2549 C CA . PRO A 1 340 ? -23.098 -2.770 12.305 1.00 92.94 340 PRO A CA 1
ATOM 2550 C C . PRO A 1 340 ? -24.591 -2.887 12.548 1.00 92.94 340 PRO A C 1
ATOM 2552 O O . PRO A 1 340 ? -25.091 -2.238 13.496 1.00 92.94 340 PRO A O 1
#